Protein AF-A0A0F9FQN6-F1 (afdb_monomer_lite)

Structure (mmCIF, N/CA/C/O backbone):
data_AF-A0A0F9FQN6-F1
#
_entry.id   AF-A0A0F9FQN6-F1
#
loop_
_atom_site.group_PDB
_atom_site.id
_atom_site.type_symbol
_atom_site.label_atom_id
_atom_site.label_alt_id
_atom_site.label_comp_id
_atom_site.label_asym_id
_atom_site.label_entity_id
_atom_site.label_seq_id
_atom_site.pdbx_PDB_ins_code
_atom_site.Cartn_x
_atom_site.Cartn_y
_atom_site.Cartn_z
_atom_site.occupancy
_atom_site.B_iso_or_equiv
_atom_site.auth_seq_id
_atom_site.auth_comp_id
_atom_site.auth_asym_id
_atom_site.auth_atom_id
_atom_site.pdbx_PDB_model_num
ATOM 1 N N . MET A 1 1 ? 12.408 -4.119 -38.474 1.00 61.41 1 MET A N 1
ATOM 2 C CA . MET A 1 1 ? 11.429 -3.954 -37.382 1.00 61.41 1 MET A CA 1
ATOM 3 C C . MET A 1 1 ? 10.530 -5.173 -37.364 1.00 61.41 1 MET A C 1
ATOM 5 O O . MET A 1 1 ? 10.280 -5.737 -38.426 1.00 61.41 1 MET A O 1
ATOM 9 N N . LYS A 1 2 ? 10.150 -5.625 -36.174 1.00 76.19 2 LYS A N 1
ATOM 10 C CA . LYS A 1 2 ? 9.236 -6.746 -35.941 1.00 76.19 2 LYS A CA 1
ATOM 11 C C . LYS A 1 2 ? 8.127 -6.269 -35.015 1.00 76.19 2 LYS A C 1
ATOM 13 O O . LYS A 1 2 ? 8.387 -5.428 -34.161 1.00 76.19 2 LYS A O 1
ATOM 18 N N . ASP A 1 3 ? 6.951 -6.857 -35.139 1.00 85.00 3 ASP A N 1
ATOM 19 C CA . ASP A 1 3 ? 5.800 -6.473 -34.330 1.00 85.00 3 ASP A CA 1
ATOM 20 C C . ASP A 1 3 ? 5.639 -7.430 -33.148 1.00 85.00 3 ASP A C 1
ATOM 22 O O . ASP A 1 3 ? 5.805 -8.644 -33.288 1.00 85.00 3 ASP A O 1
ATOM 26 N N . VAL A 1 4 ? 5.314 -6.884 -31.977 1.00 84.12 4 VAL A N 1
ATOM 27 C CA . VAL A 1 4 ? 4.968 -7.640 -30.770 1.00 84.12 4 VAL A CA 1
ATOM 28 C C . VAL A 1 4 ? 3.592 -7.237 -30.266 1.00 84.12 4 VAL A C 1
ATOM 30 O O . VAL A 1 4 ? 3.191 -6.079 -30.348 1.00 84.12 4 VAL A O 1
ATOM 33 N N . VAL A 1 5 ? 2.867 -8.209 -29.715 1.00 85.38 5 VAL A N 1
ATOM 34 C CA . VAL A 1 5 ? 1.550 -7.980 -29.118 1.00 85.38 5 VAL A CA 1
ATOM 35 C C . VAL A 1 5 ? 1.722 -7.735 -27.620 1.00 85.38 5 VAL A C 1
ATOM 37 O O . VAL A 1 5 ? 2.286 -8.570 -26.899 1.00 85.38 5 VAL A O 1
ATOM 40 N N . GLY A 1 6 ? 1.248 -6.582 -27.162 1.00 81.69 6 GLY A N 1
ATOM 41 C CA . GLY A 1 6 ? 1.123 -6.223 -25.756 1.00 81.69 6 GLY A CA 1
ATOM 42 C C . GLY A 1 6 ? 0.031 -7.012 -25.048 1.00 81.69 6 GLY A C 1
ATOM 43 O O . GLY A 1 6 ? -0.758 -7.741 -25.649 1.00 81.69 6 GLY A O 1
ATOM 44 N N . ALA A 1 7 ? -0.013 -6.894 -23.734 1.00 78.25 7 ALA A N 1
ATOM 45 C CA . ALA A 1 7 ? -1.000 -7.563 -22.912 1.00 78.25 7 ALA A CA 1
ATOM 46 C C . ALA A 1 7 ? -2.402 -6.971 -23.029 1.00 78.25 7 ALA A C 1
ATOM 48 O O . ALA A 1 7 ? -3.364 -7.719 -22.876 1.00 78.25 7 ALA A O 1
ATOM 49 N N . SER A 1 8 ? -2.534 -5.687 -23.370 1.00 79.44 8 SER A N 1
ATOM 50 C CA . SER A 1 8 ? -3.833 -5.107 -23.736 1.00 79.44 8 SER A CA 1
ATOM 51 C C . SER A 1 8 ? -4.307 -5.520 -25.139 1.00 79.44 8 SER A C 1
ATOM 53 O O . SER A 1 8 ? -5.433 -5.213 -25.523 1.00 79.44 8 SER A O 1
ATOM 55 N N . GLY A 1 9 ? -3.460 -6.208 -25.917 1.00 79.19 9 GLY A N 1
ATOM 56 C CA . GLY A 1 9 ? -3.706 -6.538 -27.323 1.00 79.19 9 GLY A CA 1
ATOM 57 C C . GLY A 1 9 ? -3.219 -5.473 -28.313 1.00 79.19 9 GLY A C 1
ATOM 58 O O . GLY A 1 9 ? -3.362 -5.664 -29.519 1.00 79.19 9 GLY A O 1
ATOM 59 N N . ALA A 1 10 ? -2.624 -4.376 -27.832 1.00 83.88 10 ALA A N 1
ATOM 60 C CA . ALA A 1 10 ? -1.976 -3.380 -28.682 1.00 83.88 10 ALA A CA 1
ATOM 61 C C . ALA A 1 10 ? -0.736 -3.954 -29.390 1.00 83.88 10 ALA A C 1
ATOM 63 O O . ALA A 1 10 ? -0.060 -4.837 -28.863 1.00 83.88 10 ALA A O 1
ATOM 64 N N . ILE A 1 11 ? -0.430 -3.448 -30.585 1.00 84.88 11 ILE A N 1
ATOM 65 C CA . ILE A 1 11 ? 0.740 -3.862 -31.368 1.00 84.88 11 ILE A CA 1
ATOM 66 C C . ILE A 1 11 ? 1.840 -2.815 -31.189 1.00 84.88 11 ILE A C 1
ATOM 68 O O . ILE A 1 11 ? 1.591 -1.622 -31.358 1.00 84.88 11 ILE A O 1
ATOM 72 N N . PHE A 1 12 ? 3.048 -3.267 -30.855 1.00 85.31 12 PHE A N 1
ATOM 73 C CA . PHE A 1 12 ? 4.230 -2.426 -30.681 1.00 85.31 12 PHE A CA 1
ATOM 74 C C . PHE A 1 12 ? 5.363 -2.879 -31.599 1.00 85.31 12 PHE A C 1
ATOM 76 O O . PHE A 1 12 ? 5.534 -4.070 -31.852 1.00 85.31 12 PHE A O 1
ATOM 83 N N . GLU A 1 13 ? 6.175 -1.928 -32.054 1.00 84.50 13 GLU A N 1
ATOM 84 C CA . GLU A 1 13 ? 7.315 -2.198 -32.929 1.00 84.50 13 GLU A CA 1
ATOM 85 C C . GLU A 1 13 ? 8.614 -2.385 -32.124 1.00 84.50 13 GLU A C 1
ATOM 87 O O . GLU A 1 13 ? 9.040 -1.527 -31.338 1.00 84.50 13 GLU A O 1
ATOM 92 N N . VAL A 1 14 ? 9.297 -3.506 -32.361 1.00 85.19 14 VAL A N 1
ATOM 93 C CA . VAL A 1 14 ? 10.627 -3.810 -31.818 1.00 85.19 14 VAL A CA 1
ATOM 94 C C . VAL A 1 14 ? 11.701 -3.837 -32.906 1.00 85.19 14 VAL A C 1
ATOM 96 O O . VAL A 1 14 ? 11.445 -4.152 -34.073 1.00 85.19 14 VAL A O 1
ATOM 99 N N . LEU A 1 15 ? 12.931 -3.476 -32.535 1.00 79.75 15 LEU A N 1
ATOM 100 C CA . LEU A 1 15 ? 14.035 -3.313 -33.481 1.00 79.75 15 LEU A CA 1
ATOM 101 C C . LEU A 1 15 ? 14.718 -4.652 -33.767 1.00 79.75 15 LEU A C 1
ATOM 103 O O . LEU A 1 15 ? 14.982 -4.964 -34.928 1.00 79.75 15 LEU A O 1
ATOM 107 N N . ASN A 1 16 ? 14.956 -5.450 -32.719 1.00 83.12 16 ASN A N 1
ATOM 108 C CA . ASN A 1 16 ? 15.816 -6.634 -32.773 1.00 83.12 16 ASN A CA 1
ATOM 109 C C . ASN A 1 16 ? 15.152 -7.894 -32.191 1.00 83.12 16 ASN A C 1
ATOM 111 O O . ASN A 1 16 ? 14.277 -7.830 -31.329 1.00 83.12 16 ASN A O 1
ATOM 115 N N . ASP A 1 17 ? 15.666 -9.064 -32.577 1.00 81.81 17 ASP A N 1
ATOM 116 C CA . ASP A 1 17 ? 15.175 -10.374 -32.115 1.00 81.81 17 ASP A CA 1
ATOM 117 C C . ASP A 1 17 ? 15.350 -10.584 -30.610 1.00 81.81 17 ASP A C 1
ATOM 119 O O . ASP A 1 17 ? 14.515 -11.218 -29.966 1.00 81.81 17 ASP A O 1
ATOM 123 N N . ALA A 1 18 ? 16.406 -10.007 -30.035 1.00 82.44 18 ALA A N 1
ATOM 124 C CA . ALA A 1 18 ? 16.632 -10.023 -28.595 1.00 82.44 18 ALA A CA 1
ATOM 125 C C . ALA A 1 18 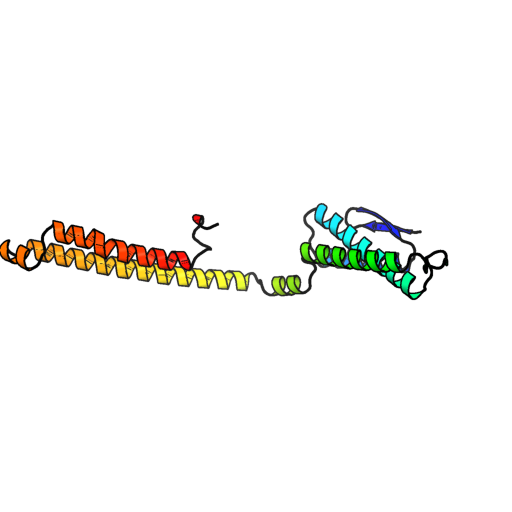? 15.530 -9.268 -27.830 1.00 82.44 18 ALA A C 1
ATOM 127 O O . ALA A 1 18 ? 15.067 -9.744 -26.796 1.00 82.44 18 ALA A O 1
ATOM 128 N N . GLU A 1 19 ? 15.067 -8.131 -28.358 1.00 84.06 19 GLU A N 1
ATOM 129 C CA . GLU A 1 19 ? 13.979 -7.351 -27.756 1.00 84.06 19 GLU A CA 1
ATOM 130 C C . GLU A 1 19 ? 12.646 -8.084 -27.880 1.00 84.06 19 GLU A C 1
ATOM 132 O O . GLU A 1 19 ? 11.885 -8.141 -26.921 1.00 84.06 19 GLU A O 1
ATOM 137 N N . HIS A 1 20 ? 12.400 -8.717 -29.029 1.00 84.94 20 HIS A N 1
ATOM 138 C CA . HIS A 1 20 ? 11.217 -9.546 -29.244 1.00 84.94 20 HIS A CA 1
ATOM 139 C C . HIS A 1 20 ? 11.153 -10.718 -28.246 1.00 84.94 20 HIS A C 1
ATOM 141 O O . HIS A 1 20 ? 10.109 -11.000 -27.659 1.00 84.94 20 HIS A O 1
ATOM 147 N N . GLN A 1 21 ? 12.277 -11.409 -28.018 1.00 86.44 21 GLN A N 1
ATOM 148 C CA . GLN A 1 21 ? 12.350 -12.486 -27.024 1.00 86.44 21 GLN A CA 1
ATOM 149 C C . GLN A 1 21 ? 12.182 -11.971 -25.592 1.00 86.44 21 GLN A C 1
ATOM 151 O O . GLN A 1 21 ? 11.513 -12.622 -24.788 1.00 86.44 21 GLN A O 1
ATOM 156 N N . TYR A 1 22 ? 12.788 -10.827 -25.268 1.00 86.50 22 TYR A N 1
ATOM 157 C CA . TYR A 1 22 ? 12.641 -10.196 -23.961 1.00 86.50 22 TYR A CA 1
ATOM 158 C C . TYR A 1 22 ? 11.185 -9.806 -23.692 1.00 86.50 22 TYR A C 1
ATOM 160 O O . TYR A 1 22 ? 10.657 -10.185 -22.651 1.00 86.50 22 TYR A O 1
ATOM 168 N N . TRP A 1 23 ? 10.525 -9.143 -24.646 1.00 87.12 23 TRP A N 1
ATOM 169 C CA . TRP A 1 23 ? 9.130 -8.715 -24.535 1.00 87.12 23 TRP A CA 1
ATOM 170 C C . TRP A 1 23 ? 8.205 -9.878 -24.192 1.00 87.12 23 TRP A C 1
ATOM 172 O O . TRP A 1 23 ? 7.469 -9.815 -23.212 1.00 87.12 23 TRP A O 1
ATOM 182 N N . ASN A 1 24 ? 8.286 -10.971 -24.955 1.00 85.94 24 ASN A N 1
ATOM 183 C CA . ASN A 1 24 ? 7.416 -12.126 -24.739 1.00 85.94 24 ASN A CA 1
ATOM 184 C C . ASN A 1 24 ? 7.660 -12.771 -23.370 1.00 85.94 24 ASN A C 1
ATOM 186 O O . ASN A 1 24 ? 6.703 -13.042 -22.652 1.00 85.94 24 ASN A O 1
ATOM 190 N N . LYS A 1 25 ? 8.927 -12.936 -22.965 1.00 87.81 25 LYS A N 1
ATOM 191 C CA . LYS A 1 25 ? 9.271 -13.489 -21.645 1.00 87.81 25 LYS A CA 1
ATOM 192 C C . LYS A 1 25 ? 8.822 -12.587 -20.497 1.00 87.81 25 LYS A C 1
ATOM 194 O O . LYS A 1 25 ? 8.333 -13.084 -19.487 1.00 87.81 25 LYS A O 1
ATOM 199 N N . ALA A 1 26 ? 9.023 -11.277 -20.624 1.00 84.81 26 ALA A N 1
ATOM 200 C CA . ALA A 1 26 ? 8.645 -10.310 -19.602 1.00 84.81 26 ALA A CA 1
ATOM 201 C C . ALA A 1 26 ? 7.121 -10.254 -19.459 1.00 84.81 26 ALA A C 1
ATOM 203 O O . ALA A 1 26 ? 6.611 -10.406 -18.352 1.00 84.81 26 ALA A O 1
ATOM 204 N N . ARG A 1 27 ? 6.397 -10.142 -20.578 1.00 85.56 27 ARG A N 1
ATOM 205 C CA . ARG A 1 27 ? 4.932 -10.164 -20.618 1.00 85.56 27 ARG A CA 1
ATOM 206 C C . ARG A 1 27 ? 4.364 -11.423 -19.968 1.00 85.56 27 ARG A C 1
ATOM 208 O O . ARG A 1 27 ? 3.494 -11.317 -19.114 1.00 85.56 27 ARG A O 1
ATOM 215 N N . GLU A 1 28 ? 4.852 -12.596 -20.359 1.00 86.00 28 GLU A N 1
ATOM 216 C CA . GLU A 1 28 ? 4.368 -13.876 -19.833 1.00 86.00 28 GLU A CA 1
ATOM 217 C C . GLU A 1 28 ? 4.622 -13.985 -18.324 1.00 86.00 28 GLU A C 1
ATOM 219 O O . GLU A 1 28 ? 3.721 -14.327 -17.564 1.00 86.00 28 GLU A O 1
ATOM 224 N N . LYS A 1 29 ? 5.807 -13.565 -17.864 1.00 84.44 29 LYS A N 1
ATOM 225 C CA . LYS A 1 29 ? 6.140 -13.522 -16.438 1.00 84.44 29 LYS A CA 1
ATOM 226 C C . LYS A 1 29 ? 5.256 -12.556 -15.648 1.00 84.44 29 LYS A C 1
ATOM 228 O O . LYS A 1 29 ? 4.877 -12.876 -14.526 1.00 84.44 29 LYS A O 1
ATOM 233 N N . TYR A 1 30 ? 4.950 -11.378 -16.189 1.00 82.44 30 TYR A N 1
ATOM 234 C CA . TYR A 1 30 ? 4.078 -10.426 -15.504 1.00 82.44 30 TYR A CA 1
ATOM 235 C C . TYR A 1 30 ? 2.625 -10.909 -15.456 1.00 82.44 30 TYR A C 1
ATOM 237 O O . TYR A 1 30 ? 1.989 -10.760 -14.420 1.00 82.44 30 TYR A O 1
ATOM 245 N N . LEU A 1 31 ? 2.124 -11.541 -16.521 1.00 81.56 31 LEU A N 1
ATOM 246 C CA . LEU A 1 31 ? 0.778 -12.123 -16.544 1.00 81.56 31 LEU A CA 1
ATOM 247 C C . LEU A 1 31 ? 0.625 -13.327 -15.604 1.00 81.56 31 LEU A C 1
ATOM 249 O O . LEU A 1 31 ? -0.445 -13.515 -15.037 1.00 81.56 31 LEU A O 1
ATOM 253 N N . ASP A 1 32 ? 1.673 -14.136 -15.437 1.00 81.25 32 ASP A N 1
ATOM 254 C CA . ASP A 1 32 ? 1.655 -15.283 -14.520 1.00 81.25 32 ASP A CA 1
ATOM 255 C C . ASP A 1 32 ? 1.745 -14.843 -13.048 1.00 81.25 32 ASP A C 1
ATOM 257 O O . ASP A 1 32 ? 1.060 -15.372 -12.175 1.00 81.25 32 ASP A O 1
ATOM 261 N N . GLN A 1 33 ? 2.565 -13.827 -12.761 1.00 74.50 33 GLN A N 1
ATOM 262 C CA . GLN A 1 33 ? 2.789 -13.358 -11.389 1.00 74.50 33 GLN A CA 1
ATOM 263 C C . GLN A 1 33 ? 1.690 -12.432 -10.862 1.00 74.50 33 GLN A C 1
ATOM 265 O O . GLN A 1 33 ? 1.534 -12.324 -9.646 1.00 74.50 33 GLN A O 1
ATOM 270 N N . TYR A 1 34 ? 0.950 -11.753 -11.740 1.00 72.94 34 TYR A N 1
ATOM 271 C CA . TYR A 1 34 ? -0.008 -10.725 -11.346 1.00 72.94 34 TYR A CA 1
ATOM 272 C C . TYR A 1 34 ? -1.363 -10.957 -12.007 1.00 72.94 34 TYR A C 1
ATOM 274 O O . TYR A 1 34 ? -1.479 -11.099 -13.223 1.00 72.94 34 TYR A O 1
ATOM 282 N N . LYS A 1 35 ? -2.417 -10.960 -11.187 1.00 72.69 35 LYS A N 1
ATOM 283 C CA . LYS A 1 35 ? -3.795 -10.974 -11.675 1.00 72.69 35 LYS A CA 1
ATOM 284 C C . LYS A 1 35 ? -4.217 -9.544 -11.986 1.00 72.69 35 LYS A C 1
ATOM 286 O O . LYS A 1 35 ? -4.382 -8.740 -11.075 1.00 72.69 35 LYS A O 1
ATOM 291 N N . PHE A 1 36 ? -4.391 -9.247 -13.266 1.00 74.62 36 PHE A N 1
ATOM 292 C CA . PHE A 1 36 ? -4.946 -7.978 -13.725 1.00 74.62 36 PHE A CA 1
ATOM 293 C C . PHE A 1 36 ? -6.453 -8.134 -13.923 1.00 74.62 36 PHE A C 1
ATOM 295 O O . PHE A 1 36 ? -6.887 -8.988 -14.696 1.00 74.62 36 PHE A O 1
ATOM 302 N N . GLU A 1 37 ? -7.247 -7.333 -13.217 1.00 69.38 37 GLU A N 1
ATOM 303 C CA . GLU A 1 37 ? -8.711 -7.369 -13.320 1.00 69.38 37 GLU A CA 1
ATOM 304 C C . GLU A 1 37 ? -9.229 -6.358 -14.350 1.00 69.38 37 GLU A C 1
ATOM 306 O O . GLU A 1 37 ? -10.187 -6.645 -15.070 1.00 69.38 37 GLU A O 1
ATOM 311 N N . ASN A 1 38 ? -8.571 -5.198 -14.477 1.00 77.88 38 ASN A N 1
ATOM 312 C CA . ASN A 1 38 ? -9.002 -4.137 -15.382 1.00 77.88 38 ASN A CA 1
ATOM 313 C C . ASN A 1 38 ? -8.142 -4.054 -16.646 1.00 77.88 38 ASN A C 1
ATOM 315 O O . ASN A 1 38 ? -6.925 -4.231 -16.634 1.00 77.88 38 ASN A O 1
ATOM 319 N N . VAL A 1 39 ? -8.776 -3.650 -17.750 1.00 76.81 39 VAL A N 1
ATOM 320 C CA . VAL A 1 39 ? -8.085 -3.365 -19.020 1.00 76.81 39 VAL A CA 1
ATOM 321 C C . VAL A 1 39 ? -7.093 -2.202 -18.878 1.00 76.81 39 VAL A C 1
ATOM 323 O O . VAL A 1 39 ? -6.061 -2.199 -19.544 1.00 76.81 39 VAL A O 1
ATOM 326 N N . SER A 1 40 ? -7.365 -1.243 -17.984 1.00 77.19 40 SER A N 1
ATOM 327 C CA . SER A 1 40 ? -6.433 -0.147 -17.677 1.00 77.19 40 SER A CA 1
ATOM 328 C C . SER A 1 40 ? -5.106 -0.669 -17.123 1.00 77.19 40 SER A C 1
ATOM 330 O O . SER A 1 40 ? -4.050 -0.190 -17.525 1.00 77.19 40 SER A O 1
ATOM 332 N N . ASP A 1 41 ? -5.146 -1.699 -16.275 1.00 77.50 41 ASP A N 1
ATOM 333 C CA . ASP A 1 41 ? -3.940 -2.270 -15.671 1.00 77.50 41 ASP A CA 1
ATOM 334 C C . ASP A 1 41 ? -3.092 -2.997 -16.728 1.00 77.50 41 ASP A C 1
ATOM 336 O O . ASP A 1 41 ? -1.863 -2.926 -16.716 1.00 77.50 41 ASP A O 1
ATOM 340 N N . LEU A 1 42 ? -3.746 -3.632 -17.710 1.00 80.88 42 LEU A N 1
ATOM 341 C CA . LEU A 1 42 ? -3.074 -4.243 -18.862 1.00 80.88 42 LEU A CA 1
ATOM 342 C C . LEU A 1 42 ? -2.412 -3.195 -19.770 1.00 80.88 42 LEU A C 1
ATOM 344 O O . LEU A 1 42 ? -1.322 -3.434 -20.289 1.00 80.88 42 LEU A O 1
ATOM 348 N N . GLN A 1 43 ? -3.041 -2.030 -19.952 1.00 83.81 43 GLN A N 1
ATOM 349 C CA . GLN A 1 43 ? -2.455 -0.914 -20.704 1.00 83.81 43 GLN A CA 1
ATOM 350 C C . GLN A 1 43 ? -1.270 -0.285 -19.965 1.00 83.81 43 GLN A C 1
ATOM 352 O O . GLN A 1 43 ? -0.272 0.074 -20.592 1.00 83.81 43 GLN A O 1
ATOM 357 N N . ASP A 1 44 ? -1.348 -0.171 -18.641 1.00 83.31 44 ASP A N 1
ATOM 358 C CA . ASP A 1 44 ? -0.230 0.313 -17.833 1.00 83.31 44 ASP A CA 1
ATOM 359 C C . ASP A 1 44 ? 0.933 -0.686 -17.825 1.00 83.31 44 ASP A C 1
ATOM 361 O O . ASP A 1 44 ? 2.092 -0.273 -17.901 1.00 83.31 44 ASP A O 1
ATOM 365 N N . MET A 1 45 ? 0.655 -1.992 -17.874 1.00 83.25 45 MET A N 1
ATOM 366 C CA . MET A 1 45 ? 1.699 -2.998 -18.069 1.00 83.25 45 MET A CA 1
ATOM 367 C C . MET A 1 45 ? 2.397 -2.850 -19.426 1.00 83.25 45 MET A C 1
ATOM 369 O O . MET A 1 45 ? 3.624 -2.934 -19.496 1.00 83.25 45 MET A O 1
ATOM 373 N N . ASP A 1 46 ? 1.647 -2.580 -20.496 1.00 86.25 46 ASP A N 1
ATOM 374 C CA . ASP A 1 46 ? 2.237 -2.313 -21.810 1.00 86.25 46 ASP A CA 1
ATOM 375 C C . ASP A 1 46 ? 3.148 -1.079 -21.777 1.00 86.25 46 ASP A C 1
ATOM 377 O O . ASP A 1 46 ? 4.246 -1.105 -22.334 1.00 86.25 46 ASP A O 1
ATOM 381 N N . ARG A 1 47 ? 2.756 -0.021 -21.054 1.00 85.12 47 ARG A N 1
ATOM 382 C CA . ARG A 1 47 ? 3.612 1.160 -20.842 1.00 85.12 47 ARG A CA 1
ATOM 383 C C . ARG A 1 47 ? 4.889 0.819 -20.082 1.00 85.12 47 ARG A C 1
ATOM 385 O O . ARG A 1 47 ? 5.953 1.314 -20.451 1.00 85.12 47 ARG A O 1
ATOM 392 N N . VAL A 1 48 ? 4.806 -0.033 -19.058 1.00 87.38 48 VAL A N 1
ATOM 393 C CA . VAL A 1 48 ? 5.983 -0.504 -18.312 1.00 87.38 48 VAL A CA 1
ATOM 394 C C . VAL A 1 48 ? 6.934 -1.270 -19.232 1.00 87.38 48 VAL A C 1
ATOM 396 O O . VAL A 1 48 ? 8.124 -0.961 -19.252 1.00 87.38 48 VAL A O 1
ATOM 399 N N . LEU A 1 49 ? 6.425 -2.209 -20.034 1.00 86.44 49 LEU A N 1
ATOM 400 C CA . LEU A 1 49 ? 7.240 -3.001 -20.963 1.00 86.44 49 LEU A CA 1
ATOM 401 C C . LEU A 1 49 ? 7.909 -2.133 -22.040 1.00 86.44 49 LEU A C 1
ATOM 403 O O . LEU A 1 49 ? 9.092 -2.311 -22.340 1.00 86.44 49 LEU A O 1
ATOM 407 N N . VAL A 1 50 ? 7.182 -1.160 -22.601 1.00 88.12 50 VAL A N 1
ATOM 408 C CA . VAL A 1 50 ? 7.750 -0.192 -23.555 1.00 88.12 50 VAL A CA 1
ATOM 409 C C . VAL A 1 50 ? 8.837 0.646 -22.886 1.00 88.12 50 VAL A C 1
ATOM 411 O O . VAL A 1 50 ? 9.912 0.826 -23.463 1.00 88.12 50 VAL A O 1
ATOM 414 N N . GLY A 1 51 ? 8.592 1.120 -21.663 1.00 86.31 51 GLY A N 1
ATOM 415 C CA . GLY A 1 51 ? 9.570 1.876 -20.887 1.00 86.31 51 GLY A CA 1
ATOM 416 C C . GLY A 1 51 ? 10.862 1.090 -20.646 1.00 86.31 51 GLY A C 1
ATOM 417 O O . GLY A 1 51 ? 11.957 1.600 -20.888 1.00 86.31 51 GLY A O 1
ATOM 418 N N . GLU A 1 52 ? 10.760 -0.183 -20.264 1.00 85.94 52 GLU A N 1
ATOM 419 C CA . GLU A 1 52 ? 11.927 -1.051 -20.063 1.00 85.94 52 GLU A CA 1
ATOM 420 C C . GLU A 1 52 ? 12.759 -1.227 -21.340 1.00 85.94 52 GLU A C 1
ATOM 422 O O . GLU A 1 52 ? 13.988 -1.110 -21.299 1.00 85.94 52 GLU A O 1
ATOM 427 N N . ILE A 1 53 ? 12.105 -1.449 -22.485 1.00 88.06 53 ILE A N 1
ATOM 428 C CA . ILE A 1 53 ? 12.798 -1.559 -23.775 1.00 88.06 53 ILE A CA 1
ATOM 429 C C . ILE A 1 53 ? 13.487 -0.245 -24.142 1.00 88.06 53 ILE A C 1
ATOM 431 O O . ILE A 1 53 ? 14.646 -0.260 -24.561 1.00 88.06 53 ILE A O 1
ATOM 435 N N . LEU A 1 54 ? 12.812 0.896 -23.986 1.00 85.25 54 LEU A N 1
ATOM 436 C CA . LEU A 1 54 ? 13.394 2.199 -24.312 1.00 85.25 54 LEU A CA 1
ATOM 437 C C . LEU A 1 54 ? 14.590 2.530 -23.415 1.00 85.25 54 LEU A C 1
ATOM 439 O O . LEU A 1 54 ? 15.625 2.961 -23.925 1.00 85.25 54 LEU A O 1
ATOM 443 N N . SER A 1 55 ? 14.500 2.252 -22.112 1.00 85.56 55 SER A N 1
ATOM 444 C CA . SER A 1 55 ? 15.627 2.423 -21.188 1.00 85.56 55 SER A CA 1
ATOM 445 C C . SER A 1 55 ? 16.823 1.549 -21.581 1.00 85.56 55 SER A C 1
ATOM 447 O O . SER A 1 55 ? 17.969 2.020 -21.595 1.00 85.56 55 SER A O 1
ATOM 449 N N . PHE A 1 56 ? 16.570 0.300 -21.991 1.00 84.88 56 PHE A N 1
ATOM 450 C CA . PHE A 1 56 ? 17.614 -0.596 -22.487 1.00 84.88 56 PHE A CA 1
ATOM 451 C C . PHE A 1 56 ? 18.251 -0.084 -23.788 1.00 84.88 56 PHE A C 1
ATOM 453 O O . PHE A 1 56 ? 19.480 -0.033 -23.890 1.00 84.88 56 PHE A O 1
ATOM 460 N N . ARG A 1 57 ? 17.440 0.357 -24.760 1.00 84.00 57 ARG A N 1
ATOM 461 C CA . ARG A 1 57 ? 17.912 0.934 -26.032 1.00 84.00 57 ARG A CA 1
ATOM 462 C C . ARG A 1 57 ? 18.787 2.157 -25.803 1.00 84.00 57 ARG A C 1
ATOM 464 O O . ARG A 1 57 ? 19.925 2.187 -26.265 1.00 84.00 57 ARG A O 1
ATOM 471 N N . TRP A 1 58 ? 18.291 3.131 -25.043 1.00 82.94 58 TRP A N 1
ATOM 472 C CA . TRP A 1 58 ? 19.029 4.355 -24.735 1.00 82.94 58 TRP A CA 1
ATOM 473 C C . TRP A 1 58 ? 20.294 4.065 -23.929 1.00 82.94 58 TRP A C 1
ATOM 475 O O . TRP A 1 58 ? 21.328 4.683 -24.165 1.00 82.94 58 TRP A O 1
ATOM 485 N N . GLY A 1 59 ? 20.259 3.077 -23.030 1.00 82.50 59 GLY A N 1
ATOM 486 C CA . GLY A 1 59 ? 21.457 2.574 -22.363 1.00 82.50 59 GLY A CA 1
ATOM 487 C C . GLY A 1 59 ? 22.489 2.016 -23.343 1.00 82.50 59 GLY A C 1
ATOM 488 O O . GLY A 1 59 ? 23.657 2.377 -23.248 1.00 82.50 59 GLY A O 1
ATOM 489 N N . SER A 1 60 ? 22.077 1.193 -24.311 1.00 82.62 60 SER A N 1
ATOM 490 C CA . SER A 1 60 ? 23.000 0.653 -25.315 1.00 82.62 60 SER A CA 1
ATOM 491 C C . SER A 1 60 ? 23.561 1.729 -26.242 1.00 82.62 60 SER A C 1
ATOM 493 O O . SER A 1 60 ? 24.707 1.597 -26.663 1.00 82.62 60 SER A O 1
ATOM 495 N N . TRP A 1 61 ? 22.769 2.737 -26.599 1.00 82.94 61 TRP A N 1
ATOM 496 C CA . TRP A 1 61 ? 23.202 3.841 -27.456 1.00 82.94 61 TRP A CA 1
ATOM 497 C C . TRP A 1 61 ? 24.228 4.731 -26.761 1.00 82.94 61 TRP A C 1
ATOM 499 O O . TRP A 1 61 ? 25.249 5.050 -27.355 1.00 82.94 61 TRP A O 1
ATOM 509 N N . LEU A 1 62 ? 24.025 5.036 -25.475 1.00 81.75 62 LEU A N 1
ATOM 510 C CA . LEU A 1 62 ? 25.009 5.767 -24.670 1.00 81.75 62 LEU A CA 1
ATOM 511 C C . LEU A 1 62 ? 26.335 5.004 -24.536 1.00 81.75 62 LEU A C 1
ATOM 513 O O . LEU A 1 62 ? 27.391 5.613 -24.590 1.00 81.75 62 LEU A O 1
ATOM 517 N N . VAL A 1 63 ? 26.293 3.675 -24.384 1.00 82.88 63 VAL A N 1
ATOM 518 C CA . VAL A 1 63 ? 27.512 2.846 -24.277 1.00 82.88 63 VAL A CA 1
ATOM 519 C C . VAL A 1 63 ? 28.278 2.764 -25.597 1.00 82.88 63 VAL A C 1
ATOM 521 O O . VAL A 1 63 ? 29.498 2.646 -25.592 1.00 82.88 63 VAL A O 1
ATOM 524 N N . LYS A 1 64 ? 27.567 2.775 -26.726 1.00 81.94 64 LYS A N 1
ATOM 525 C CA . LYS A 1 64 ? 28.158 2.678 -28.067 1.00 81.94 64 LYS A CA 1
ATOM 526 C C . LYS A 1 64 ? 28.496 4.039 -28.678 1.00 81.94 64 LYS A C 1
ATOM 528 O O . LYS A 1 64 ? 29.065 4.052 -29.764 1.00 81.94 64 LYS A O 1
ATOM 533 N N . GLU A 1 65 ? 28.090 5.133 -28.027 1.00 79.44 65 GLU A N 1
ATOM 534 C CA . GLU A 1 65 ? 28.178 6.525 -28.506 1.00 79.44 65 GLU A CA 1
ATOM 535 C C . GLU A 1 65 ? 27.565 6.748 -29.903 1.00 79.44 65 GLU A C 1
ATOM 537 O O . GLU A 1 65 ? 27.768 7.776 -30.547 1.00 79.44 65 GLU A O 1
ATOM 542 N N . ALA A 1 66 ? 26.762 5.789 -30.362 1.00 80.88 66 ALA A N 1
ATOM 543 C CA . ALA A 1 66 ? 26.192 5.739 -31.692 1.00 80.88 66 ALA A CA 1
ATOM 544 C C . ALA A 1 66 ? 24.742 5.261 -31.629 1.00 80.88 66 ALA A C 1
ATOM 546 O O . ALA A 1 66 ? 24.382 4.392 -30.821 1.00 80.88 66 ALA A O 1
ATOM 547 N N . ASP A 1 67 ? 23.907 5.847 -32.482 1.00 75.56 67 ASP A N 1
ATOM 548 C CA . ASP A 1 67 ? 22.504 5.478 -32.604 1.00 75.56 67 ASP A CA 1
ATOM 549 C C . ASP A 1 67 ? 22.337 4.137 -33.333 1.00 75.56 67 ASP A C 1
ATOM 551 O O . ASP A 1 67 ? 23.298 3.443 -33.680 1.00 75.56 67 ASP A O 1
ATOM 555 N N . TYR A 1 68 ? 21.083 3.737 -33.541 1.00 69.94 68 TYR A N 1
ATOM 556 C CA . TYR A 1 68 ? 20.770 2.514 -34.277 1.00 69.94 68 TYR A CA 1
ATOM 557 C C . TYR A 1 68 ? 21.323 2.517 -35.716 1.00 69.94 68 TYR A C 1
ATOM 559 O O . TYR A 1 68 ? 21.714 1.461 -36.209 1.00 69.94 68 TYR A O 1
ATOM 567 N N . ASP A 1 69 ? 21.408 3.689 -36.350 1.00 74.06 69 ASP A N 1
ATOM 568 C CA . ASP A 1 69 ? 21.903 3.880 -37.717 1.00 74.06 69 ASP A CA 1
ATOM 569 C C . ASP A 1 69 ? 23.427 4.134 -37.767 1.00 74.06 69 ASP A C 1
ATOM 571 O O . ASP A 1 69 ? 23.984 4.375 -38.841 1.00 74.06 69 ASP A O 1
ATOM 575 N N . GLY A 1 70 ? 24.120 4.073 -36.623 1.00 72.12 70 GLY A N 1
ATOM 576 C CA . GLY A 1 70 ? 25.561 4.299 -36.506 1.00 72.12 70 GLY A CA 1
ATOM 577 C C . GLY A 1 70 ? 25.986 5.771 -36.538 1.00 72.12 70 GLY A C 1
ATOM 578 O O . GLY A 1 70 ? 27.164 6.058 -36.756 1.00 72.12 70 GLY A O 1
ATOM 579 N N . ARG A 1 71 ? 25.061 6.715 -36.346 1.00 78.12 71 ARG A N 1
ATOM 580 C CA . ARG A 1 71 ? 25.358 8.150 -36.241 1.00 78.12 71 ARG A CA 1
ATOM 581 C C . ARG A 1 71 ? 25.824 8.481 -34.830 1.00 78.12 71 ARG A C 1
ATOM 583 O O . ARG A 1 71 ? 25.261 7.968 -33.865 1.00 78.12 71 ARG A O 1
ATOM 590 N N . SER A 1 72 ? 26.824 9.356 -34.717 1.00 75.50 72 SER A N 1
ATOM 591 C CA . SER A 1 72 ? 27.320 9.819 -33.416 1.00 75.50 72 SER A CA 1
ATOM 592 C C . SER A 1 72 ? 26.218 10.543 -32.633 1.00 75.50 72 SER A C 1
ATOM 594 O O . SER A 1 72 ? 25.429 11.301 -33.203 1.00 75.50 72 SER A O 1
ATOM 596 N N . ILE A 1 73 ? 26.165 10.283 -31.325 1.00 74.75 73 ILE A N 1
ATOM 597 C CA . ILE A 1 73 ? 25.188 10.864 -30.390 1.00 74.75 73 ILE A CA 1
ATOM 598 C C . ILE A 1 73 ? 25.770 12.074 -29.637 1.00 74.75 73 ILE A C 1
ATOM 600 O O . ILE A 1 73 ? 25.056 12.681 -28.847 1.00 74.75 73 ILE A O 1
ATOM 604 N N . GLU A 1 74 ? 27.016 12.480 -29.896 1.00 71.44 74 GLU A N 1
ATOM 605 C CA . GLU A 1 74 ? 27.725 13.543 -29.150 1.00 71.44 74 GLU A CA 1
ATOM 606 C C . GLU A 1 74 ? 26.880 14.812 -28.9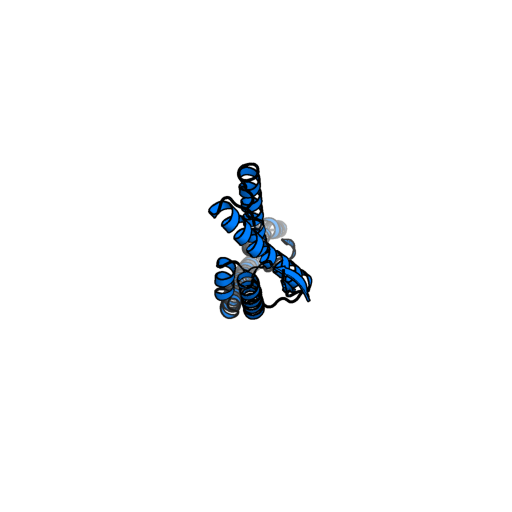07 1.00 71.44 74 GLU A C 1
ATOM 608 O O . GLU A 1 74 ? 26.823 15.316 -27.787 1.00 71.44 74 GLU A O 1
ATOM 613 N N . ASP A 1 75 ? 26.115 15.272 -29.902 1.00 69.94 75 ASP A N 1
ATOM 614 C CA . ASP A 1 75 ? 25.282 16.482 -29.787 1.00 69.94 75 ASP A CA 1
ATOM 615 C C . ASP A 1 75 ? 23.997 16.302 -28.947 1.00 69.94 75 ASP A C 1
ATOM 617 O O . ASP A 1 75 ? 23.365 17.276 -28.524 1.00 69.94 75 ASP A O 1
ATOM 621 N N . ILE A 1 76 ? 23.556 15.061 -28.726 1.00 76.38 76 ILE A N 1
ATOM 622 C CA . ILE A 1 76 ? 22.272 14.712 -28.087 1.00 76.38 76 ILE A CA 1
ATOM 623 C C . ILE A 1 76 ? 22.492 13.948 -26.770 1.00 76.38 76 ILE A C 1
ATOM 625 O O . ILE A 1 76 ? 21.545 13.736 -26.010 1.00 76.38 76 ILE A O 1
ATOM 629 N N . GLU A 1 77 ? 23.731 13.583 -26.448 1.00 76.31 77 GLU A N 1
ATOM 630 C CA . GLU A 1 77 ? 24.089 12.722 -25.319 1.00 76.31 77 GLU A CA 1
ATOM 631 C C . GLU A 1 77 ? 23.517 13.224 -23.983 1.00 76.31 77 GLU A C 1
ATOM 633 O O . GLU A 1 77 ? 22.858 12.475 -23.256 1.00 76.31 77 GLU A O 1
ATOM 638 N N . ASP A 1 78 ? 23.675 14.516 -23.688 1.00 77.50 78 ASP A N 1
ATOM 639 C CA . ASP A 1 78 ? 23.168 15.131 -22.456 1.00 77.50 78 ASP A CA 1
ATOM 640 C C . ASP A 1 78 ? 21.639 15.114 -22.369 1.00 77.50 78 ASP A C 1
ATOM 642 O O . ASP A 1 78 ? 21.059 14.912 -21.294 1.00 77.50 78 ASP A O 1
ATOM 646 N N . LYS A 1 79 ? 20.960 15.301 -23.504 1.00 81.50 79 LYS A N 1
ATOM 647 C CA . LYS A 1 79 ? 19.498 15.239 -23.578 1.00 81.50 79 LYS A CA 1
ATOM 648 C C . LYS A 1 79 ? 19.014 13.801 -23.398 1.00 81.50 79 LYS A C 1
ATOM 650 O O . LYS A 1 79 ? 18.062 13.577 -22.651 1.00 81.50 79 LYS A O 1
ATOM 655 N N . LEU A 1 80 ? 19.699 12.841 -24.016 1.00 79.50 80 LEU A N 1
ATOM 656 C CA . LEU A 1 80 ? 19.392 11.417 -23.925 1.00 79.50 80 LEU A CA 1
ATOM 657 C C . LEU A 1 80 ? 19.581 10.893 -22.494 1.00 79.50 80 LEU A C 1
ATOM 659 O O . LEU A 1 80 ? 18.722 10.173 -21.987 1.00 79.50 80 LEU A O 1
ATOM 663 N N . LYS A 1 81 ? 20.650 11.311 -21.801 1.00 82.19 81 LYS A N 1
ATOM 664 C CA . LYS A 1 81 ? 20.882 10.982 -20.382 1.00 82.19 81 LYS A CA 1
ATOM 665 C C . LYS A 1 81 ? 19.747 11.476 -19.483 1.00 82.19 81 LYS A C 1
ATOM 667 O O . LYS A 1 81 ? 19.285 10.723 -18.626 1.00 82.19 81 LYS A O 1
ATOM 672 N N . ARG A 1 82 ? 19.277 12.715 -19.682 1.00 84.56 82 ARG A N 1
ATOM 673 C CA . ARG A 1 82 ? 18.143 13.274 -18.919 1.00 84.56 82 ARG A CA 1
ATOM 674 C C . ARG A 1 82 ? 16.851 12.514 -19.196 1.00 84.56 82 ARG A C 1
ATOM 676 O O . ARG A 1 82 ? 16.213 12.057 -18.257 1.00 84.56 82 ARG A O 1
ATOM 683 N N . GLN A 1 83 ? 16.521 12.308 -20.471 1.00 84.38 83 GLN A N 1
ATOM 684 C CA . GLN A 1 83 ? 15.312 11.585 -20.872 1.00 84.38 83 GLN A CA 1
ATOM 685 C C . GLN A 1 83 ? 15.296 10.148 -20.348 1.00 84.38 83 GLN A C 1
ATOM 687 O O . GLN A 1 83 ? 14.266 9.688 -19.863 1.00 84.38 83 GLN A O 1
ATOM 692 N N . LYS A 1 84 ? 16.441 9.458 -20.377 1.00 85.44 84 LYS A N 1
ATOM 693 C CA . LYS A 1 84 ? 16.575 8.128 -19.781 1.00 85.44 84 LYS A CA 1
ATOM 694 C C . LYS A 1 84 ? 16.300 8.146 -18.282 1.00 85.44 84 LYS A C 1
ATOM 696 O O . LYS A 1 84 ? 15.537 7.321 -17.797 1.00 85.44 84 LYS A O 1
ATOM 701 N N . LEU A 1 85 ? 16.895 9.090 -17.559 1.00 86.06 85 LEU A N 1
ATOM 702 C CA . LEU A 1 85 ? 16.720 9.198 -16.114 1.00 86.06 85 LEU A CA 1
ATOM 703 C C . LEU A 1 85 ? 15.265 9.508 -15.726 1.00 86.06 85 LEU A C 1
ATOM 705 O O . LEU A 1 85 ? 14.778 8.986 -14.724 1.00 86.06 85 LEU A O 1
ATOM 709 N N . ASP A 1 86 ? 14.569 10.326 -16.512 1.00 85.94 86 ASP A N 1
ATOM 710 C CA . ASP A 1 86 ? 13.150 10.618 -16.297 1.00 85.94 86 ASP A CA 1
ATOM 711 C C . ASP A 1 86 ? 12.275 9.395 -16.601 1.00 85.94 86 ASP A C 1
ATOM 713 O O . ASP A 1 86 ? 11.434 9.026 -15.782 1.00 85.94 86 ASP A O 1
ATOM 717 N N . LEU A 1 87 ? 12.551 8.686 -17.698 1.00 86.44 87 LEU A N 1
ATOM 718 C CA . LEU A 1 87 ? 11.836 7.461 -18.056 1.00 86.44 87 LEU A CA 1
ATOM 719 C C . LEU A 1 87 ? 12.050 6.339 -17.024 1.00 86.44 87 LEU A C 1
ATOM 721 O O . LEU A 1 87 ? 11.103 5.631 -16.673 1.00 86.44 87 LEU A O 1
ATOM 725 N N . ASP A 1 88 ? 13.262 6.194 -16.483 1.00 85.56 88 ASP A N 1
ATOM 726 C CA . ASP A 1 88 ? 13.565 5.229 -15.418 1.00 85.56 88 ASP A CA 1
ATOM 727 C C . ASP A 1 88 ? 12.779 5.546 -14.134 1.00 85.56 88 ASP A C 1
ATOM 729 O O . ASP A 1 88 ? 12.260 4.639 -13.472 1.00 85.56 88 ASP A O 1
ATOM 733 N N . LYS A 1 89 ? 12.643 6.833 -13.786 1.00 88.31 89 LYS A N 1
ATOM 734 C CA . LYS A 1 89 ? 11.818 7.272 -12.648 1.00 88.31 89 LYS A CA 1
ATOM 735 C C . LYS A 1 89 ? 10.341 6.984 -12.885 1.00 88.31 89 LYS A C 1
ATOM 737 O O . LYS A 1 89 ? 9.699 6.419 -12.001 1.00 88.31 89 LYS A O 1
ATOM 742 N N . GLU A 1 90 ? 9.808 7.341 -14.050 1.00 86.00 90 GLU A N 1
ATOM 743 C CA . GLU A 1 90 ? 8.404 7.097 -14.399 1.00 86.00 90 GLU A CA 1
ATOM 744 C C . GLU A 1 90 ? 8.081 5.602 -14.398 1.00 86.00 90 GLU A C 1
ATOM 746 O O . GLU A 1 90 ? 7.098 5.182 -13.787 1.00 86.00 90 GLU A O 1
ATOM 751 N N . THR A 1 91 ? 8.962 4.779 -14.972 1.00 85.75 91 THR A N 1
ATOM 752 C CA . THR A 1 91 ? 8.825 3.316 -14.969 1.00 85.75 91 THR A CA 1
ATOM 753 C C . THR A 1 91 ? 8.828 2.763 -13.543 1.00 85.75 91 THR A C 1
ATOM 755 O O . THR A 1 91 ? 8.052 1.863 -13.222 1.00 85.75 91 THR A O 1
ATOM 758 N N . ARG A 1 92 ? 9.663 3.310 -12.647 1.00 84.75 92 ARG A N 1
ATOM 759 C CA . ARG A 1 92 ? 9.673 2.916 -11.230 1.00 84.75 92 ARG A CA 1
ATOM 760 C C . ARG A 1 92 ? 8.370 3.288 -10.522 1.00 84.75 92 ARG A C 1
ATOM 762 O O . ARG A 1 92 ? 7.836 2.461 -9.790 1.00 84.75 92 ARG A O 1
ATOM 769 N N . ILE A 1 93 ? 7.860 4.497 -10.751 1.00 86.06 93 ILE A N 1
ATOM 770 C CA . ILE A 1 93 ? 6.604 4.978 -10.156 1.00 86.06 93 ILE A CA 1
ATOM 771 C C . ILE A 1 93 ? 5.416 4.151 -10.659 1.00 86.06 93 ILE A C 1
ATOM 773 O O . ILE A 1 93 ? 4.546 3.790 -9.870 1.00 86.06 93 ILE A O 1
ATOM 777 N N . LEU A 1 94 ? 5.380 3.814 -11.951 1.00 83.19 94 LEU A N 1
ATOM 778 C CA . LEU A 1 94 ? 4.346 2.944 -12.516 1.00 83.19 94 LEU A CA 1
ATOM 779 C C . LEU A 1 94 ? 4.387 1.553 -11.877 1.00 83.19 94 LEU A C 1
ATOM 781 O O . LEU A 1 94 ? 3.362 1.070 -11.406 1.00 83.19 94 LEU A O 1
ATOM 785 N N . LYS A 1 95 ? 5.574 0.946 -11.754 1.00 82.12 95 LYS A N 1
ATOM 786 C CA . LYS A 1 95 ? 5.739 -0.347 -11.067 1.00 82.12 95 LYS A CA 1
ATOM 787 C C . LYS A 1 95 ? 5.308 -0.305 -9.602 1.00 82.12 95 LYS A C 1
ATOM 789 O O . LYS A 1 95 ? 4.752 -1.281 -9.107 1.00 82.12 95 LYS A O 1
ATOM 794 N N . GLU A 1 96 ? 5.558 0.804 -8.916 1.00 82.31 96 GLU A N 1
ATOM 795 C CA . GLU A 1 96 ? 5.122 1.017 -7.537 1.00 82.31 96 GLU A CA 1
ATOM 796 C C . GLU A 1 96 ? 3.597 1.093 -7.436 1.00 82.31 96 GLU A C 1
ATOM 798 O O . GLU A 1 96 ? 3.007 0.339 -6.667 1.00 82.31 96 GLU A O 1
ATOM 803 N N . LYS A 1 97 ? 2.951 1.911 -8.276 1.00 79.19 97 LYS A N 1
ATOM 804 C CA . LYS A 1 97 ? 1.484 2.031 -8.320 1.00 79.19 97 LYS A CA 1
ATOM 805 C C . LYS A 1 97 ? 0.783 0.723 -8.677 1.00 79.19 97 LYS A C 1
ATOM 807 O O . LYS A 1 97 ? -0.286 0.451 -8.149 1.00 79.19 97 LYS A O 1
ATOM 812 N N . MET A 1 98 ? 1.390 -0.085 -9.543 1.00 72.00 98 MET A N 1
ATOM 813 C CA . MET A 1 98 ? 0.873 -1.400 -9.928 1.00 72.00 98 MET A CA 1
ATOM 814 C C . MET A 1 98 ? 1.157 -2.498 -8.886 1.00 72.00 98 MET A C 1
ATOM 816 O O . MET A 1 98 ? 0.841 -3.659 -9.124 1.00 72.00 98 MET A O 1
ATOM 820 N N . GLY A 1 99 ? 1.800 -2.180 -7.755 1.00 69.75 99 GLY A N 1
ATOM 821 C CA . GLY A 1 99 ? 2.117 -3.175 -6.726 1.00 69.75 99 GLY A CA 1
ATOM 822 C C . GLY A 1 99 ? 3.210 -4.175 -7.131 1.00 69.75 99 GLY A C 1
ATOM 823 O O . GLY A 1 99 ? 3.401 -5.195 -6.472 1.00 69.75 99 GLY A O 1
ATOM 824 N N . LEU A 1 100 ? 3.979 -3.897 -8.190 1.00 71.19 100 LEU A N 1
ATOM 825 C CA . LEU A 1 100 ? 5.014 -4.797 -8.724 1.00 71.19 100 LEU A CA 1
ATOM 826 C C . LEU A 1 100 ? 6.321 -4.770 -7.898 1.00 71.19 100 LEU A C 1
ATOM 828 O O . LEU A 1 100 ? 7.281 -5.505 -8.174 1.00 71.19 100 LEU A O 1
ATOM 832 N N . ASN A 1 101 ? 6.387 -3.918 -6.870 1.00 71.25 101 ASN A N 1
ATOM 833 C CA . ASN A 1 101 ? 7.562 -3.765 -6.018 1.00 71.25 101 ASN A CA 1
ATOM 834 C C . ASN A 1 101 ? 7.804 -4.983 -5.116 1.00 71.25 101 ASN A C 1
ATOM 836 O O . ASN A 1 101 ? 6.897 -5.694 -4.693 1.00 71.25 101 ASN A O 1
ATOM 840 N N . ARG A 1 102 ? 9.082 -5.213 -4.788 1.00 64.12 102 ARG A N 1
ATOM 841 C CA . ARG A 1 102 ? 9.498 -6.269 -3.850 1.00 64.12 102 ARG A CA 1
ATOM 842 C C . ARG A 1 102 ? 8.862 -6.094 -2.466 1.00 64.12 102 ARG A C 1
ATOM 844 O O . ARG A 1 102 ? 8.492 -7.095 -1.872 1.00 64.12 102 ARG A O 1
ATOM 851 N N . ALA A 1 103 ? 8.717 -4.849 -2.004 1.00 61.66 103 ALA A N 1
ATOM 852 C CA . ALA A 1 103 ? 8.058 -4.527 -0.739 1.00 61.66 103 ALA A CA 1
ATOM 853 C C . ALA A 1 103 ? 6.597 -4.996 -0.736 1.00 61.66 103 ALA A C 1
ATOM 855 O O . ALA A 1 103 ? 6.229 -5.773 0.127 1.00 61.66 103 ALA A O 1
ATOM 856 N N . HIS A 1 104 ? 5.818 -4.670 -1.774 1.00 61.06 104 HIS A N 1
ATOM 857 C CA . HIS A 1 104 ? 4.433 -5.138 -1.889 1.00 61.06 104 HIS A CA 1
ATOM 858 C C . HIS A 1 104 ? 4.306 -6.659 -1.983 1.00 61.06 104 HIS A C 1
ATOM 860 O O . HIS A 1 104 ? 3.368 -7.211 -1.425 1.00 61.06 104 HIS A O 1
ATOM 866 N N . ARG A 1 105 ? 5.260 -7.352 -2.621 1.00 60.53 105 ARG A N 1
ATOM 867 C CA . ARG A 1 105 ? 5.290 -8.824 -2.595 1.00 60.53 105 ARG A CA 1
ATOM 868 C C . ARG A 1 105 ? 5.499 -9.369 -1.184 1.00 60.53 105 ARG A C 1
ATOM 870 O O . ARG A 1 105 ? 4.773 -10.267 -0.781 1.00 60.53 105 ARG A O 1
ATOM 877 N N . GLN A 1 106 ? 6.431 -8.793 -0.429 1.00 59.12 106 GLN A N 1
ATOM 878 C CA . GLN A 1 106 ? 6.668 -9.186 0.962 1.00 59.12 106 GLN A CA 1
ATOM 879 C C . GLN A 1 106 ? 5.489 -8.824 1.873 1.00 59.12 106 GLN A C 1
ATOM 881 O O . GLN A 1 106 ? 5.099 -9.653 2.684 1.00 59.12 106 GLN A O 1
ATOM 886 N N . ASP A 1 107 ? 4.871 -7.657 1.693 1.00 59.34 107 ASP A N 1
ATOM 887 C CA . ASP A 1 107 ? 3.678 -7.250 2.444 1.00 59.34 107 ASP A CA 1
ATOM 888 C C . ASP A 1 107 ? 2.474 -8.145 2.115 1.00 59.34 107 ASP A C 1
ATOM 890 O O . ASP A 1 107 ? 1.726 -8.520 3.010 1.00 59.34 107 ASP A O 1
ATOM 894 N N . SER A 1 108 ? 2.304 -8.549 0.850 1.00 57.41 108 SER A N 1
ATOM 895 C CA . SER A 1 108 ? 1.243 -9.483 0.448 1.00 57.41 108 SER A CA 1
ATOM 896 C C . SER A 1 108 ? 1.472 -10.908 0.960 1.00 57.41 108 SER A C 1
ATOM 898 O O . SER A 1 108 ? 0.511 -11.610 1.253 1.00 57.41 108 SER A O 1
ATOM 900 N N . GLU A 1 109 ? 2.733 -11.331 1.104 1.00 57.09 109 GLU A N 1
ATOM 901 C CA . GLU A 1 109 ? 3.094 -12.606 1.739 1.00 57.09 109 GLU A CA 1
ATOM 902 C C . GLU A 1 109 ? 2.929 -12.550 3.270 1.00 57.09 109 GLU A C 1
ATOM 904 O O . GLU A 1 109 ? 2.636 -13.574 3.882 1.00 57.09 109 GLU A O 1
ATOM 909 N N . GLN A 1 110 ? 3.094 -11.369 3.883 1.00 51.81 110 GLN A N 1
ATOM 910 C CA . GLN A 1 110 ? 2.942 -11.124 5.327 1.00 51.81 110 GLN A CA 1
ATOM 911 C C . GLN A 1 110 ? 1.514 -10.764 5.762 1.00 51.81 110 GLN A C 1
ATOM 913 O O . GLN A 1 110 ? 1.235 -10.744 6.954 1.00 51.81 110 GLN A O 1
ATOM 918 N N . GLN A 1 111 ? 0.602 -10.464 4.835 1.00 55.69 111 GLN A N 1
ATOM 919 C CA . GLN A 1 111 ? -0.828 -10.321 5.114 1.00 55.69 111 GLN A CA 1
ATOM 920 C C . GLN A 1 111 ? -1.551 -11.622 4.773 1.00 55.69 111 GLN A C 1
ATOM 922 O O . GLN A 1 111 ? -2.451 -11.660 3.930 1.00 55.69 111 GLN A O 1
ATOM 927 N N . SER A 1 112 ? -1.156 -12.717 5.428 1.00 65.00 112 SER A N 1
ATOM 928 C CA . SER A 1 112 ? -1.946 -13.940 5.354 1.00 65.00 112 SER A CA 1
ATOM 929 C C . SER A 1 112 ? -3.348 -13.651 5.891 1.00 65.00 112 SER A C 1
ATOM 931 O O . SER A 1 112 ? -3.528 -12.898 6.852 1.00 65.00 112 SER A O 1
ATOM 933 N N . THR A 1 113 ? -4.370 -14.293 5.325 1.00 65.31 113 THR A N 1
ATOM 934 C CA . THR A 1 113 ? -5.724 -14.266 5.905 1.00 65.31 113 THR A CA 1
ATOM 935 C C . THR A 1 113 ? -5.711 -14.693 7.373 1.00 65.31 113 THR A C 1
ATOM 937 O O . THR A 1 113 ? -6.567 -14.264 8.139 1.00 65.31 113 THR A O 1
ATOM 940 N N . ALA A 1 114 ? -4.733 -15.516 7.767 1.00 70.56 114 ALA A N 1
ATOM 941 C CA . ALA A 1 114 ? -4.497 -15.902 9.151 1.00 70.56 114 ALA A CA 1
ATOM 942 C C . ALA A 1 114 ? -4.088 -14.710 10.033 1.00 70.56 114 ALA A C 1
ATOM 944 O O . ALA A 1 114 ? -4.693 -14.525 11.083 1.00 70.56 114 ALA A O 1
ATOM 945 N N . ASP A 1 115 ? -3.157 -13.865 9.583 1.00 69.25 115 ASP A N 1
ATOM 946 C CA . ASP A 1 115 ? -2.700 -12.687 10.336 1.00 69.25 115 ASP A CA 1
ATOM 947 C C . ASP A 1 115 ? -3.818 -11.644 10.458 1.00 69.25 115 ASP A C 1
ATOM 949 O O . ASP A 1 115 ? -4.009 -11.018 11.502 1.00 69.25 115 ASP A O 1
ATOM 953 N N . TYR A 1 116 ? -4.629 -11.500 9.403 1.00 68.19 116 TYR A N 1
ATOM 954 C CA . TYR A 1 116 ? -5.833 -10.675 9.458 1.00 68.19 116 TYR A CA 1
ATOM 955 C C . TYR A 1 116 ? -6.838 -11.211 10.488 1.00 68.19 116 TYR A C 1
ATOM 957 O O . TYR A 1 116 ? -7.325 -10.442 11.318 1.00 68.19 116 TYR A O 1
ATOM 965 N N . LEU A 1 117 ? -7.112 -12.521 10.484 1.00 75.12 117 LEU A N 1
ATOM 966 C CA . LEU A 1 117 ? -7.998 -13.157 11.464 1.00 75.12 117 LEU A CA 1
ATOM 967 C C . LEU A 1 117 ? -7.460 -13.027 12.893 1.00 75.12 117 LEU A C 1
ATOM 969 O O . LEU A 1 117 ? -8.237 -12.743 13.800 1.00 75.12 117 LEU A O 1
ATOM 973 N N . GLU A 1 118 ? -6.153 -13.174 13.098 1.00 79.19 118 GLU A N 1
ATOM 974 C CA . GLU A 1 118 ? -5.512 -13.005 14.403 1.00 79.19 118 GLU A CA 1
ATOM 975 C C . GLU A 1 118 ? -5.628 -11.560 14.902 1.00 79.19 118 GLU A C 1
ATOM 977 O O . GLU A 1 118 ? -6.012 -11.327 16.048 1.00 79.19 118 GLU A O 1
ATOM 982 N N . SER A 1 119 ? -5.402 -10.576 14.026 1.00 73.06 119 SER A N 1
ATOM 983 C CA . SER A 1 119 ? -5.596 -9.164 14.371 1.00 73.06 119 SER A CA 1
ATOM 984 C C . SER A 1 119 ? -7.050 -8.855 14.747 1.00 73.06 119 SER A C 1
ATOM 986 O O . SER A 1 119 ? -7.311 -8.092 15.678 1.00 73.06 119 SER A O 1
ATOM 988 N N . LEU A 1 120 ? -8.008 -9.489 14.064 1.00 75.31 120 LEU A N 1
ATOM 989 C CA . LEU A 1 120 ? -9.434 -9.308 14.305 1.00 75.31 120 LEU A CA 1
ATOM 990 C C . LEU A 1 120 ? -9.873 -9.978 15.614 1.00 75.31 120 LEU A C 1
ATOM 992 O O . LEU A 1 120 ? -10.663 -9.396 16.355 1.00 75.31 120 LEU A O 1
ATOM 996 N N . LEU A 1 121 ? -9.317 -11.151 15.931 1.00 81.56 121 LEU A N 1
ATOM 997 C CA . LEU A 1 121 ? -9.514 -11.832 17.213 1.00 81.56 121 LEU A CA 1
ATOM 998 C C . LEU A 1 121 ? -8.952 -11.013 18.377 1.00 81.56 121 LEU A C 1
ATOM 1000 O O . LEU A 1 121 ? -9.662 -10.812 19.360 1.00 81.56 121 LEU A O 1
ATOM 1004 N N . ARG A 1 122 ? -7.734 -10.472 18.244 1.00 79.50 122 ARG A N 1
ATOM 1005 C CA . ARG A 1 122 ? -7.129 -9.622 19.279 1.00 79.50 122 ARG A CA 1
ATOM 1006 C C . ARG A 1 122 ? -7.977 -8.383 19.555 1.00 79.50 122 ARG A C 1
ATOM 1008 O O . ARG A 1 122 ? -8.258 -8.065 20.704 1.00 79.50 122 ARG A O 1
ATOM 1015 N N . HIS A 1 123 ? -8.455 -7.714 18.506 1.00 74.00 123 HIS A N 1
ATOM 1016 C CA . HIS A 1 123 ? -9.328 -6.550 18.672 1.00 74.00 123 HIS A CA 1
ATOM 1017 C C . HIS A 1 123 ? -10.702 -6.909 19.263 1.00 74.00 123 HIS A C 1
ATOM 1019 O O . HIS A 1 123 ? -11.287 -6.091 19.972 1.00 74.00 123 HIS A O 1
ATOM 1025 N N . ALA A 1 124 ? -11.231 -8.106 18.988 1.00 75.50 124 ALA A N 1
ATOM 1026 C CA . ALA A 1 124 ? -12.468 -8.582 19.606 1.00 75.50 124 ALA A CA 1
ATOM 1027 C C . ALA A 1 124 ? -12.290 -8.871 21.108 1.00 75.50 124 ALA A C 1
ATOM 1029 O O . ALA A 1 124 ? -13.188 -8.574 21.894 1.00 75.50 124 ALA A O 1
ATOM 1030 N N . GLU A 1 125 ? -11.133 -9.400 21.511 1.00 80.25 125 GLU A N 1
ATOM 1031 C CA . GLU A 1 125 ? -10.776 -9.608 22.918 1.00 80.25 125 GLU A CA 1
ATOM 1032 C C . GLU A 1 125 ? -10.637 -8.273 23.665 1.00 80.25 125 GLU A C 1
ATOM 1034 O O . GLU A 1 125 ? -11.262 -8.084 24.707 1.00 80.25 125 GLU A O 1
ATOM 1039 N N . GLU A 1 126 ? -9.921 -7.306 23.084 1.00 77.50 126 GLU A N 1
ATOM 1040 C CA . GLU A 1 126 ? -9.800 -5.943 23.623 1.00 77.50 126 GLU A CA 1
ATOM 1041 C C . GLU A 1 126 ? -11.177 -5.268 23.787 1.00 77.50 126 GLU A C 1
ATOM 1043 O O . GLU A 1 126 ? -11.440 -4.617 24.798 1.00 77.50 126 GLU A O 1
ATOM 1048 N N . PHE A 1 127 ? -12.090 -5.460 22.826 1.00 74.94 127 PHE A N 1
ATOM 1049 C CA . PHE A 1 127 ? -13.466 -4.960 22.921 1.00 74.94 127 PHE A CA 1
ATOM 1050 C C . PHE A 1 127 ? -14.247 -5.617 24.070 1.00 74.94 127 PHE A C 1
ATOM 1052 O O . PHE A 1 127 ? -14.991 -4.941 24.781 1.00 74.94 127 PHE A O 1
AT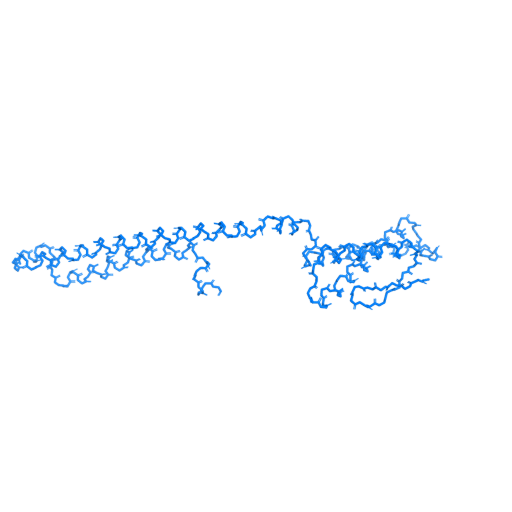OM 1059 N N . GLY A 1 128 ? -14.085 -6.930 24.258 1.00 75.62 128 GLY A N 1
ATOM 1060 C CA . GLY A 1 128 ? -14.703 -7.662 25.364 1.00 75.62 128 GLY A CA 1
ATOM 1061 C C . GLY A 1 128 ? -14.264 -7.124 26.726 1.00 75.62 128 GLY A C 1
ATOM 1062 O O . GLY A 1 128 ? -15.114 -6.808 27.554 1.00 75.62 128 GLY A O 1
ATOM 1063 N N . ILE A 1 129 ? -12.954 -6.932 26.911 1.00 76.88 129 ILE A N 1
ATOM 1064 C CA . ILE A 1 129 ? -12.369 -6.400 28.152 1.00 76.88 129 ILE A CA 1
ATOM 1065 C C . ILE A 1 129 ? -12.942 -5.016 28.478 1.00 76.88 129 ILE A C 1
ATOM 1067 O O . ILE A 1 129 ? -13.381 -4.779 29.601 1.00 76.88 129 ILE A O 1
ATOM 1071 N N . HIS A 1 130 ? -13.013 -4.118 27.494 1.00 77.62 130 HIS A N 1
ATOM 1072 C CA . HIS A 1 130 ? -13.565 -2.780 27.711 1.00 77.62 130 HIS A CA 1
ATOM 1073 C C . HIS A 1 130 ? -15.048 -2.790 28.088 1.00 77.62 130 HIS A C 1
ATOM 1075 O O . HIS A 1 130 ? -15.469 -2.046 28.972 1.00 77.62 130 HIS A O 1
ATOM 1081 N N . ARG A 1 131 ? -15.845 -3.666 27.469 1.00 74.50 131 ARG A N 1
ATOM 1082 C CA . ARG A 1 131 ? -17.260 -3.802 27.824 1.00 74.50 131 ARG A CA 1
ATOM 1083 C C . ARG A 1 131 ? -17.444 -4.311 29.254 1.00 74.50 131 ARG A C 1
ATOM 1085 O O . ARG A 1 131 ? -18.360 -3.867 29.944 1.00 74.50 131 ARG A O 1
ATOM 1092 N N . ASP A 1 132 ? -16.579 -5.212 29.706 1.00 79.19 132 ASP A N 1
ATOM 1093 C CA . ASP A 1 132 ? -16.592 -5.683 31.091 1.00 79.19 132 ASP A CA 1
ATOM 1094 C C . ASP A 1 132 ? -16.202 -4.561 32.072 1.00 79.19 132 ASP A C 1
ATOM 1096 O O . ASP A 1 132 ? -16.835 -4.417 33.122 1.00 79.19 132 ASP A O 1
ATOM 1100 N N . GLU A 1 133 ? -15.231 -3.712 31.717 1.00 78.38 133 GLU A N 1
ATOM 1101 C CA . GLU A 1 133 ? -14.853 -2.521 32.496 1.00 78.38 133 GLU A CA 1
ATOM 1102 C C . GLU A 1 133 ? -16.004 -1.504 32.603 1.00 78.38 133 GLU A C 1
ATOM 1104 O O . GLU A 1 133 ? -16.312 -1.033 33.705 1.00 78.38 133 GLU A O 1
ATOM 1109 N N . GLU A 1 134 ? -16.689 -1.207 31.493 1.00 76.56 134 GLU A N 1
ATOM 1110 C CA . GLU A 1 134 ? -17.877 -0.340 31.465 1.00 76.56 134 GLU A CA 1
ATOM 1111 C C . GLU A 1 134 ? -18.996 -0.888 32.357 1.00 76.56 134 GLU A C 1
ATOM 1113 O O . GLU A 1 134 ? -19.573 -0.153 33.165 1.00 76.56 134 GLU A O 1
ATOM 1118 N N . ILE A 1 135 ? -19.294 -2.189 32.251 1.00 74.75 135 ILE A N 1
ATOM 1119 C CA . ILE A 1 135 ? -20.337 -2.847 33.050 1.00 74.75 135 ILE A CA 1
ATOM 1120 C C . ILE A 1 135 ? -19.971 -2.831 34.537 1.00 74.75 135 ILE A C 1
ATOM 1122 O O . ILE A 1 135 ? -20.839 -2.566 35.378 1.00 74.75 135 ILE A O 1
ATOM 1126 N N . SER A 1 136 ? -18.705 -3.086 34.878 1.00 80.69 136 SER A N 1
ATOM 1127 C CA . SER A 1 136 ? -18.237 -3.041 36.264 1.00 80.69 136 SER A CA 1
ATOM 1128 C C . SER A 1 136 ? -18.415 -1.642 36.847 1.00 80.69 136 SER A C 1
ATOM 1130 O O . SER A 1 136 ? -19.060 -1.488 37.887 1.00 80.69 136 SER A O 1
ATOM 1132 N N . LYS A 1 137 ? -17.935 -0.605 36.150 1.00 78.69 137 LYS A N 1
ATOM 1133 C CA . LYS A 1 137 ? -18.031 0.772 36.646 1.00 78.69 137 LYS A CA 1
ATOM 1134 C C . LYS A 1 137 ? -19.478 1.269 36.707 1.00 78.69 137 LYS A C 1
ATOM 1136 O O . LYS A 1 137 ? -19.849 1.933 37.673 1.00 78.69 137 LYS A O 1
ATOM 1141 N N . ALA A 1 138 ? -20.317 0.908 35.734 1.00 73.06 138 ALA A N 1
ATOM 1142 C CA . ALA A 1 138 ? -21.751 1.197 35.778 1.00 73.06 138 ALA A CA 1
ATOM 1143 C C . ALA A 1 138 ? -22.422 0.559 37.002 1.00 73.06 138 ALA A C 1
ATOM 1145 O O . ALA A 1 138 ? -23.257 1.184 37.658 1.00 73.06 138 ALA A O 1
ATOM 1146 N N . THR A 1 139 ? -22.042 -0.678 37.331 1.00 80.12 139 THR A N 1
ATOM 1147 C CA . THR A 1 139 ? -22.565 -1.397 38.499 1.00 80.12 139 THR A CA 1
ATOM 1148 C C . THR A 1 139 ? -22.143 -0.725 39.804 1.00 80.12 139 THR A C 1
ATOM 1150 O O . THR A 1 139 ? -22.972 -0.585 40.707 1.00 80.12 139 THR A O 1
ATOM 1153 N N . ASP A 1 140 ? -20.891 -0.276 39.900 1.00 81.00 140 ASP A N 1
ATOM 1154 C CA . ASP A 1 140 ? -20.377 0.437 41.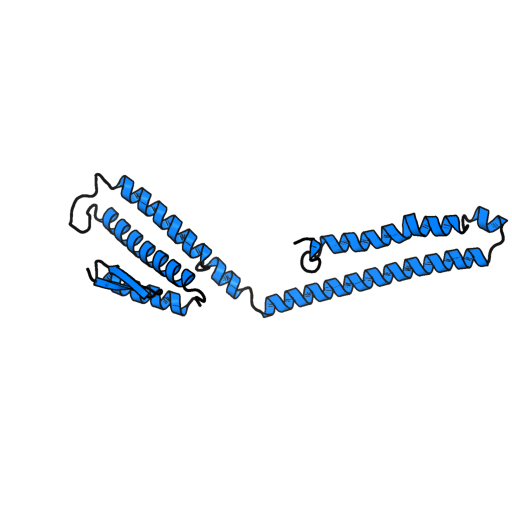073 1.00 81.00 140 ASP A CA 1
ATOM 1155 C C . ASP A 1 140 ? -21.113 1.767 41.284 1.00 81.00 140 ASP A C 1
ATOM 1157 O O . ASP A 1 140 ? -21.662 2.001 42.363 1.00 81.00 140 ASP A O 1
ATOM 1161 N N . LEU A 1 141 ? -21.239 2.582 40.230 1.00 78.81 141 LEU A N 1
ATOM 1162 C CA . LEU A 1 141 ? -21.971 3.852 40.281 1.00 78.81 141 LEU A CA 1
ATOM 1163 C C . LEU A 1 141 ? -23.445 3.643 40.664 1.00 78.81 141 LEU A C 1
ATOM 1165 O O . LEU A 1 141 ? -23.982 4.369 41.499 1.00 78.81 141 LEU A O 1
ATOM 1169 N N . LEU A 1 142 ? -24.108 2.616 40.121 1.00 76.50 142 LEU A N 1
ATOM 1170 C CA . LEU A 1 142 ? -25.493 2.287 40.484 1.00 76.50 142 LEU A CA 1
ATOM 1171 C C . LEU A 1 142 ? -25.634 1.856 41.949 1.00 76.50 142 LEU A C 1
ATOM 1173 O O . LEU A 1 142 ? -26.604 2.232 42.614 1.00 76.50 142 LEU A O 1
ATOM 1177 N N . ARG A 1 143 ? -24.681 1.084 42.481 1.00 77.81 143 ARG A N 1
ATOM 1178 C CA . ARG A 1 143 ? -24.676 0.700 43.901 1.00 77.81 143 ARG A CA 1
ATOM 1179 C C . ARG A 1 143 ? -24.478 1.903 44.816 1.00 77.81 143 ARG A C 1
ATOM 1181 O O . ARG A 1 143 ? -25.121 1.965 45.867 1.00 77.81 143 ARG A O 1
ATOM 1188 N N . GLU A 1 144 ? -23.643 2.861 44.429 1.00 78.56 144 GLU A N 1
ATOM 1189 C CA . GLU A 1 144 ? -23.465 4.111 45.173 1.00 78.56 144 GLU A CA 1
ATOM 1190 C C . GLU A 1 144 ? -24.756 4.936 45.199 1.00 78.56 144 GLU A C 1
ATOM 1192 O O . GLU A 1 144 ? -25.177 5.366 46.277 1.00 78.56 144 GLU A O 1
ATOM 1197 N N . VAL A 1 145 ? -25.472 5.039 44.072 1.00 79.19 145 VAL A N 1
ATOM 1198 C CA . VAL A 1 145 ? -26.799 5.684 44.021 1.00 79.19 145 VAL A CA 1
ATOM 1199 C C . VAL A 1 145 ? -27.789 4.985 44.948 1.00 79.19 145 VAL A C 1
ATOM 1201 O O . VAL A 1 145 ? -28.447 5.641 45.756 1.00 79.19 145 VAL A O 1
ATOM 1204 N N . PHE A 1 146 ? -27.894 3.654 44.889 1.00 75.94 146 PHE A N 1
ATOM 1205 C CA . PHE A 1 146 ? -28.790 2.914 45.784 1.00 75.94 146 PHE A CA 1
ATOM 1206 C C . PHE A 1 146 ? -28.423 3.090 47.257 1.00 75.94 146 PHE A C 1
ATOM 1208 O O . PHE A 1 146 ? -29.312 3.120 48.109 1.00 75.94 146 PHE A O 1
ATOM 1215 N N . THR A 1 147 ? -27.139 3.250 47.564 1.00 77.50 147 THR A N 1
ATOM 1216 C CA . THR A 1 147 ? -26.676 3.520 48.927 1.00 77.50 147 THR A CA 1
ATOM 1217 C C . THR A 1 147 ? -27.096 4.918 49.377 1.00 77.50 147 THR A C 1
ATOM 1219 O O . THR A 1 147 ? -27.661 5.048 50.462 1.00 77.50 147 THR A O 1
ATOM 1222 N N . GLN A 1 148 ? -26.917 5.944 48.540 1.00 76.31 148 GLN A N 1
ATOM 1223 C CA . GLN A 1 148 ? -27.342 7.318 48.835 1.00 76.31 148 GLN A CA 1
ATOM 1224 C C . GLN A 1 148 ? -28.867 7.433 48.990 1.00 76.31 148 GLN A C 1
ATOM 1226 O O . GLN A 1 148 ? -29.350 8.003 49.966 1.00 76.31 148 GLN A O 1
ATOM 1231 N N . VAL A 1 149 ? -29.640 6.818 48.090 1.00 74.62 149 VAL A N 1
ATOM 1232 C CA . VAL A 1 149 ? -31.113 6.785 48.167 1.00 74.62 149 VAL A CA 1
ATOM 1233 C C . VAL A 1 149 ? -31.587 5.971 49.374 1.00 74.62 149 VAL A C 1
ATOM 1235 O O . VAL A 1 149 ? -32.518 6.361 50.077 1.00 74.62 149 VAL A O 1
ATOM 1238 N N . GLY A 1 150 ? -30.931 4.848 49.665 1.00 72.31 150 GLY A N 1
ATOM 1239 C CA . GLY A 1 150 ? -31.229 4.042 50.843 1.00 72.31 150 GLY A CA 1
ATOM 1240 C C . GLY A 1 150 ? -30.893 4.755 52.154 1.00 72.31 150 GLY A C 1
ATOM 1241 O O . GLY A 1 150 ? -31.562 4.514 53.156 1.00 72.31 150 GLY A O 1
ATOM 1242 N N . LEU A 1 151 ? -29.867 5.608 52.175 1.00 75.62 151 LEU A N 1
ATOM 1243 C CA . LEU A 1 151 ? -29.560 6.474 53.315 1.00 75.62 151 LEU A CA 1
ATOM 1244 C C . LEU A 1 151 ? -30.628 7.556 53.462 1.00 75.62 151 LEU A C 1
ATOM 1246 O O . LEU A 1 151 ? -31.187 7.669 54.545 1.00 75.62 151 LEU A O 1
ATOM 1250 N N . TYR A 1 152 ? -31.004 8.238 52.374 1.00 74.12 152 TYR A N 1
ATOM 1251 C CA . TYR A 1 152 ? -32.083 9.233 52.372 1.00 74.12 152 TYR A CA 1
ATOM 1252 C C . TYR A 1 152 ? -33.376 8.707 53.008 1.00 74.12 152 TYR A C 1
ATOM 1254 O O . TYR A 1 152 ? -33.973 9.368 53.851 1.00 74.12 152 TYR A O 1
ATOM 1262 N N . LEU A 1 153 ? -33.796 7.492 52.644 1.00 73.50 153 LEU A N 1
ATOM 1263 C CA . LEU A 1 153 ? -35.032 6.888 53.153 1.00 73.50 153 LEU A CA 1
ATOM 1264 C C . LEU A 1 153 ? -34.966 6.466 54.631 1.00 73.50 153 LEU A C 1
ATOM 1266 O O . LEU A 1 153 ? -36.012 6.191 55.215 1.00 73.50 153 LEU A O 1
ATOM 1270 N N . ARG A 1 154 ? -33.769 6.372 55.226 1.00 75.81 154 ARG A N 1
ATOM 1271 C CA . ARG A 1 154 ? -33.551 5.833 56.581 1.00 75.81 154 ARG A CA 1
ATOM 1272 C C . ARG A 1 154 ? -33.123 6.867 57.620 1.00 75.81 154 ARG A C 1
ATOM 1274 O O . ARG A 1 154 ? -33.169 6.537 58.798 1.00 75.81 154 ARG A O 1
ATOM 1281 N N . THR A 1 155 ? -32.714 8.064 57.209 1.00 73.75 155 THR A N 1
ATOM 1282 C CA . THR A 1 155 ? -32.328 9.156 58.117 1.00 73.75 155 THR A CA 1
ATOM 1283 C C . THR A 1 155 ? -33.403 10.231 58.228 1.00 73.75 155 THR A C 1
ATOM 1285 O O . THR A 1 155 ? -34.207 10.422 57.306 1.00 73.75 155 THR A O 1
ATOM 1288 N N . ASP A 1 156 ? -33.389 10.939 59.357 1.00 71.69 156 ASP A N 1
ATOM 1289 C CA . ASP A 1 156 ? -34.285 12.058 59.663 1.00 71.69 156 ASP A CA 1
ATOM 1290 C C . ASP A 1 156 ? -33.822 13.372 59.005 1.00 71.69 156 ASP A C 1
ATOM 1292 O O . ASP A 1 156 ? -32.707 13.490 58.497 1.00 71.69 156 ASP A O 1
ATOM 1296 N N . GLU A 1 157 ? -34.688 14.386 58.984 1.00 65.50 157 GLU A N 1
ATOM 1297 C CA . GLU A 1 157 ? -34.498 15.624 58.208 1.00 65.50 157 GLU A CA 1
ATOM 1298 C C . GLU A 1 157 ? -33.271 16.454 58.645 1.00 65.50 157 GLU A C 1
ATOM 1300 O O . GLU A 1 157 ? -32.566 17.011 57.801 1.00 65.50 157 GLU A O 1
ATOM 1305 N N . GLU A 1 158 ? -32.935 16.447 59.940 1.00 59.69 158 GLU A N 1
ATOM 1306 C CA . GLU A 1 158 ? -31.713 17.077 60.469 1.00 59.69 158 GLU A CA 1
ATOM 1307 C C . GLU A 1 158 ? -30.437 16.303 60.085 1.00 59.69 158 GLU A C 1
ATOM 1309 O O . GLU A 1 158 ? -29.409 16.900 59.755 1.00 59.69 158 GLU A O 1
ATOM 1314 N N . GLU A 1 159 ? -30.503 14.969 60.047 1.00 58.72 159 GLU A N 1
ATOM 1315 C CA . GLU A 1 159 ? -29.384 14.117 59.628 1.00 58.72 159 GLU A CA 1
ATOM 1316 C C . GLU A 1 159 ? -29.153 14.185 58.112 1.00 58.72 159 GLU A C 1
ATOM 1318 O O . GLU A 1 159 ? -28.006 14.177 57.660 1.00 58.72 159 GLU A O 1
ATOM 1323 N N . ARG A 1 160 ? -30.218 14.335 57.313 1.00 61.09 160 ARG A N 1
ATOM 1324 C CA . ARG A 1 160 ? -30.136 14.550 55.855 1.00 61.09 160 ARG A CA 1
ATOM 1325 C C . ARG A 1 160 ? -29.423 15.853 55.505 1.00 61.09 160 ARG A C 1
ATOM 1327 O O . ARG A 1 160 ? -28.600 15.864 54.586 1.00 61.09 160 ARG A O 1
ATOM 1334 N N . ALA A 1 161 ? -29.686 16.920 56.261 1.00 61.69 161 ALA A N 1
ATOM 1335 C CA . ALA A 1 161 ? -29.012 18.206 56.102 1.00 61.69 161 ALA A CA 1
ATOM 1336 C C . ALA A 1 161 ? -27.521 18.130 56.483 1.00 61.69 161 ALA A C 1
ATOM 1338 O O . ALA A 1 161 ? -26.678 18.707 55.794 1.00 61.69 161 ALA A O 1
ATOM 1339 N N . HIS A 1 162 ? -27.179 17.375 57.532 1.00 62.09 162 HIS A N 1
ATOM 1340 C CA . HIS A 1 162 ? -25.790 17.185 57.959 1.00 62.09 162 HIS A CA 1
ATOM 1341 C C . HIS A 1 162 ? -24.976 16.287 57.018 1.00 62.09 162 HIS A C 1
ATOM 1343 O O . HIS A 1 162 ? -23.801 16.562 56.767 1.00 62.09 162 HIS A O 1
ATOM 1349 N N . LEU A 1 163 ? -25.594 15.233 56.481 1.00 63.88 163 LEU A N 1
ATOM 1350 C CA . LEU A 1 163 ? -24.948 14.278 55.577 1.00 63.88 163 LEU A CA 1
ATOM 1351 C C . LEU A 1 163 ? -24.946 14.738 54.110 1.00 63.88 163 LEU A C 1
ATOM 1353 O O . LEU A 1 163 ? -24.307 14.086 53.287 1.00 63.88 163 LEU A O 1
ATOM 1357 N N . LYS A 1 164 ? -25.61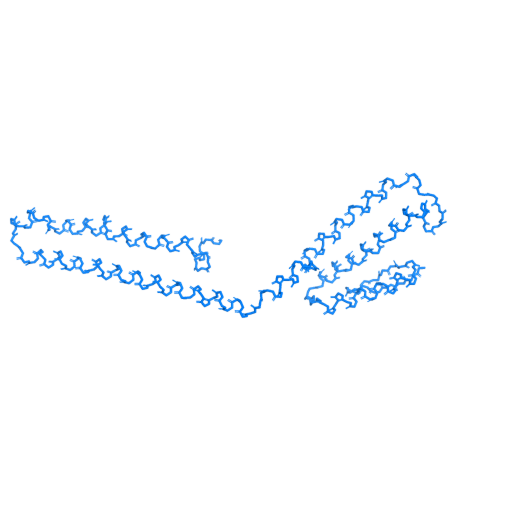9 15.855 53.785 1.00 66.19 164 LYS A N 1
ATOM 1358 C CA . LYS A 1 164 ? -25.816 16.354 52.409 1.00 66.19 164 LYS A CA 1
ATOM 1359 C C . LYS A 1 164 ? -26.432 15.293 51.493 1.00 66.19 164 LYS A C 1
ATOM 1361 O O . LYS A 1 164 ? -25.981 15.072 50.373 1.00 66.19 164 LYS A O 1
ATOM 1366 N N . ILE A 1 165 ? -27.442 14.596 52.003 1.00 66.94 165 ILE A N 1
ATOM 1367 C CA . ILE A 1 165 ? -28.187 13.570 51.264 1.00 66.94 165 ILE A CA 1
ATOM 1368 C C . ILE A 1 165 ? -29.582 14.126 50.998 1.00 66.94 165 ILE A C 1
ATOM 1370 O O . ILE A 1 165 ? -30.590 13.523 51.344 1.00 66.94 165 ILE A O 1
ATOM 1374 N N . ASN A 1 166 ? -29.659 15.330 50.438 1.00 72.19 166 ASN A N 1
ATOM 1375 C CA . ASN A 1 166 ? -30.918 15.833 49.909 1.00 72.19 166 ASN A CA 1
ATOM 1376 C C . ASN A 1 166 ? -31.104 15.339 48.467 1.00 72.19 166 ASN A C 1
ATOM 1378 O O . ASN A 1 166 ? -30.119 15.046 47.785 1.00 72.19 166 ASN A O 1
ATOM 1382 N N . PRO A 1 167 ? -32.344 15.279 47.955 1.00 68.56 167 PRO A N 1
ATOM 1383 C CA . PRO A 1 167 ? -32.601 14.875 46.573 1.00 68.56 167 PRO A CA 1
ATOM 1384 C C . PRO A 1 167 ? -31.807 15.707 45.555 1.00 68.56 167 PRO A C 1
ATOM 1386 O O . PRO A 1 167 ? -31.331 15.179 44.555 1.00 68.56 167 PRO A O 1
ATOM 1389 N N . GLU A 1 168 ? -31.603 16.994 45.843 1.00 72.75 168 GLU A N 1
ATOM 1390 C CA . GLU A 1 168 ? -30.783 17.891 45.024 1.00 72.75 168 GLU A CA 1
ATOM 1391 C C . GLU A 1 168 ? -29.294 17.518 45.035 1.00 72.75 168 GLU A C 1
ATOM 1393 O O . GLU A 1 168 ? -28.632 17.637 44.009 1.00 72.75 168 GLU A O 1
ATOM 1398 N N . ASP A 1 169 ? -28.765 17.018 46.154 1.00 69.69 169 ASP A N 1
ATOM 1399 C CA . ASP A 1 169 ? -27.367 16.592 46.269 1.00 69.69 169 ASP A CA 1
ATOM 1400 C C . ASP A 1 169 ? -27.111 15.269 45.540 1.00 69.69 169 ASP A C 1
ATOM 1402 O O . ASP A 1 169 ? -26.090 15.129 44.868 1.00 69.69 169 ASP A O 1
ATOM 1406 N N . ILE A 1 170 ? -28.070 14.339 45.585 1.00 70.75 170 ILE A N 1
ATOM 1407 C CA . ILE A 1 170 ? -28.019 13.081 44.820 1.00 70.75 170 ILE A CA 1
ATOM 1408 C C . ILE A 1 170 ? -28.076 13.378 43.313 1.00 70.75 170 ILE A C 1
ATOM 1410 O O . ILE A 1 170 ? -27.305 12.822 42.530 1.00 70.75 170 ILE A O 1
ATOM 1414 N N . MET A 1 171 ? -28.949 14.301 42.894 1.00 68.94 171 MET A N 1
ATOM 1415 C CA . MET A 1 171 ? -29.026 14.749 41.498 1.00 68.94 171 MET A CA 1
ATOM 1416 C C . MET A 1 171 ? -27.750 15.465 41.047 1.00 68.94 171 MET A C 1
ATOM 1418 O O . MET 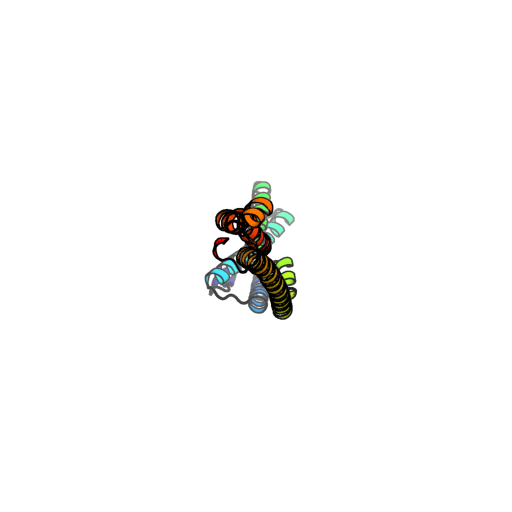A 1 171 ? -27.279 15.243 39.931 1.00 68.94 171 MET A O 1
ATOM 1422 N N . ARG A 1 172 ? -27.160 16.292 41.914 1.00 74.62 172 ARG A N 1
ATOM 1423 C CA . ARG A 1 172 ? -25.879 16.957 41.655 1.00 74.62 172 ARG A CA 1
ATOM 1424 C C . ARG A 1 172 ? -24.755 15.940 41.485 1.00 74.62 172 ARG A C 1
ATOM 1426 O O . ARG A 1 172 ? -24.008 16.026 40.520 1.00 74.62 172 ARG A O 1
ATOM 1433 N N . TRP A 1 173 ? -24.690 14.933 42.354 1.00 76.75 173 TRP A N 1
ATOM 1434 C CA . TRP A 1 173 ? -23.706 13.856 42.269 1.00 76.75 173 TRP A CA 1
ATOM 1435 C C . TRP A 1 173 ? -23.847 13.036 40.974 1.00 76.75 173 TRP A C 1
ATOM 1437 O O . TRP A 1 173 ? -22.850 12.745 40.312 1.00 76.75 173 TRP A O 1
ATOM 1447 N N . LEU A 1 174 ? -25.077 12.742 40.538 1.00 72.38 174 LEU A N 1
ATOM 1448 C CA . LEU A 1 174 ? -25.326 12.071 39.254 1.00 72.38 174 LEU A CA 1
ATOM 1449 C C . LEU A 1 174 ? -24.811 12.878 38.050 1.00 72.38 174 LEU A C 1
ATOM 1451 O O . LEU A 1 174 ? -24.285 12.303 37.096 1.00 72.38 174 LEU A O 1
ATOM 1455 N N . ILE A 1 175 ? -24.956 14.205 38.084 1.00 72.25 175 ILE A N 1
ATOM 1456 C CA . ILE A 1 175 ? -24.557 15.095 36.985 1.00 72.25 175 ILE A CA 1
ATOM 1457 C C . ILE A 1 175 ? -23.051 15.391 37.007 1.00 72.25 175 ILE A C 1
ATOM 1459 O O . ILE A 1 175 ? -22.433 15.437 35.946 1.00 72.25 175 ILE A O 1
ATOM 1463 N N . GLU A 1 176 ? -22.467 15.605 38.185 1.00 75.81 176 GLU A N 1
ATOM 1464 C CA . GLU A 1 176 ? -21.079 16.061 38.345 1.00 75.81 176 GLU A CA 1
ATOM 1465 C C . GLU A 1 176 ? -20.068 14.918 38.479 1.00 75.81 176 GLU A C 1
ATOM 1467 O O . GLU A 1 176 ? -18.902 15.110 38.147 1.00 75.81 176 GLU A O 1
ATOM 1472 N N . VAL A 1 177 ? -20.490 13.741 38.952 1.00 72.38 177 VAL A N 1
ATOM 1473 C CA . VAL A 1 177 ? -19.581 12.621 39.250 1.00 72.38 177 VAL A CA 1
ATOM 1474 C C . VAL A 1 177 ? -19.908 11.406 38.392 1.00 72.38 177 VAL A C 1
ATOM 1476 O O . VAL A 1 177 ? -19.065 10.965 37.615 1.00 72.38 177 VAL A O 1
ATOM 1479 N N . ALA A 1 178 ? -21.144 10.900 38.448 1.00 72.12 178 ALA A N 1
ATOM 1480 C CA . ALA A 1 178 ? -21.483 9.654 37.757 1.00 72.12 178 ALA A CA 1
ATOM 1481 C C . ALA A 1 178 ? -21.401 9.781 36.227 1.00 72.12 178 ALA A C 1
ATOM 1483 O O . ALA A 1 178 ? -20.820 8.924 35.561 1.00 72.12 178 ALA A O 1
ATOM 1484 N N . LYS A 1 179 ? -21.953 10.862 35.661 1.00 73.44 179 LYS A N 1
ATOM 1485 C CA . LYS A 1 179 ? -21.929 11.084 34.211 1.00 73.44 179 LYS A CA 1
ATOM 1486 C C . LYS A 1 179 ? -20.508 11.320 33.665 1.00 73.44 179 LYS A C 1
ATOM 1488 O O . LYS A 1 179 ? -20.151 10.638 32.710 1.00 73.44 179 LYS A O 1
ATOM 1493 N N . PRO A 1 180 ? -19.668 12.201 34.243 1.00 77.88 180 PRO A N 1
ATOM 1494 C CA . PRO A 1 180 ? -18.319 12.424 33.723 1.00 77.88 180 PRO A CA 1
ATOM 1495 C C . PRO A 1 180 ? -17.395 11.214 33.871 1.00 77.88 180 PRO A C 1
ATOM 1497 O O . PRO A 1 180 ? -16.560 10.995 32.999 1.00 77.88 180 PRO A O 1
ATOM 1500 N N . GLU A 1 181 ? -17.534 10.419 34.937 1.00 75.62 181 GLU A N 1
ATOM 1501 C CA . GLU A 1 181 ? -16.747 9.188 35.094 1.00 75.62 181 GLU A CA 1
ATOM 1502 C C . GLU A 1 181 ? -17.120 8.128 34.054 1.00 75.62 181 GLU A C 1
ATOM 1504 O O . GLU A 1 181 ? -16.235 7.454 33.528 1.00 75.62 181 GLU A O 1
ATOM 1509 N N . PHE A 1 182 ? -18.406 8.012 33.719 1.00 71.88 182 PHE A N 1
ATOM 1510 C CA . PHE A 1 182 ? -18.867 7.115 32.662 1.00 71.88 182 PHE A CA 1
ATOM 1511 C C . PHE A 1 182 ? -18.421 7.606 31.273 1.00 71.88 182 PHE A C 1
ATOM 1513 O O . PHE A 1 182 ? -17.815 6.856 30.511 1.00 71.88 182 PHE A O 1
ATOM 1520 N N . ASP A 1 183 ? -18.605 8.900 30.987 1.00 74.19 183 ASP A N 1
ATOM 1521 C CA . ASP A 1 183 ? -18.192 9.525 29.723 1.00 74.19 183 ASP A CA 1
ATOM 1522 C C . ASP A 1 183 ? -16.658 9.480 29.519 1.00 74.19 183 ASP A C 1
ATOM 1524 O O . ASP A 1 183 ? -16.177 9.451 28.384 1.00 74.19 183 ASP A O 1
ATOM 1528 N N . ALA A 1 184 ? -15.862 9.465 30.597 1.00 75.38 184 ALA A N 1
ATOM 1529 C CA . ALA A 1 184 ? -14.402 9.361 30.527 1.00 75.38 184 ALA A CA 1
ATOM 1530 C C . ALA A 1 184 ? -13.917 7.976 30.067 1.00 75.38 184 ALA A C 1
ATOM 1532 O O . ALA A 1 184 ? -12.918 7.900 29.345 1.00 75.38 184 ALA A O 1
ATOM 1533 N N . ILE A 1 185 ? -14.618 6.904 30.451 1.00 70.12 185 ILE A N 1
ATOM 1534 C CA . ILE A 1 185 ? -14.324 5.532 30.006 1.00 70.12 185 ILE A CA 1
ATOM 1535 C C . ILE A 1 185 ? -14.632 5.408 28.514 1.00 70.12 185 ILE A C 1
ATOM 1537 O O . ILE A 1 185 ? -13.758 5.022 27.733 1.00 70.12 185 ILE A O 1
ATOM 1541 N N . ASP A 1 186 ? -15.804 5.896 28.107 1.00 68.62 186 ASP A N 1
ATOM 1542 C CA . ASP A 1 186 ? -16.208 6.013 26.706 1.00 68.62 186 ASP A CA 1
ATOM 1543 C C . ASP A 1 186 ? -15.167 6.804 25.888 1.00 68.62 186 ASP A C 1
ATOM 1545 O O . ASP A 1 186 ? -14.728 6.387 24.814 1.00 68.62 186 ASP A O 1
ATOM 1549 N N . ALA A 1 187 ? -14.713 7.954 26.395 1.00 70.75 187 ALA A N 1
ATOM 1550 C CA . ALA A 1 187 ? -13.742 8.803 25.706 1.00 70.75 187 ALA A CA 1
ATOM 1551 C C . ALA A 1 187 ? -12.340 8.175 25.609 1.00 70.75 187 ALA A C 1
ATOM 1553 O O . ALA A 1 187 ? -11.640 8.392 24.612 1.00 70.75 187 ALA A O 1
ATOM 1554 N N . ALA A 1 188 ? -11.913 7.414 26.620 1.00 69.62 188 ALA A N 1
ATOM 1555 C CA . ALA A 1 188 ? -10.658 6.666 26.586 1.00 69.62 188 ALA A CA 1
ATOM 1556 C C . ALA A 1 188 ? -10.717 5.546 25.538 1.00 69.62 188 ALA A C 1
ATOM 1558 O O . ALA A 1 188 ? -9.786 5.396 24.744 1.00 69.62 188 ALA A O 1
ATOM 1559 N N . PHE A 1 189 ? -11.847 4.844 25.464 1.00 67.94 189 PHE A N 1
ATOM 1560 C CA . PHE A 1 189 ? -12.086 3.794 24.482 1.00 67.94 189 PHE A CA 1
ATOM 1561 C C . PHE A 1 189 ? -12.124 4.334 23.040 1.00 67.94 189 PHE A C 1
ATOM 1563 O O . PHE A 1 189 ? -11.463 3.796 22.145 1.00 67.94 189 PHE A O 1
ATOM 1570 N N . ARG A 1 190 ? -12.777 5.485 22.814 1.00 67.12 190 ARG A N 1
ATOM 1571 C CA . ARG A 1 190 ? -12.837 6.144 21.492 1.00 67.12 190 ARG A CA 1
ATOM 1572 C C . ARG A 1 190 ? -11.473 6.530 20.914 1.00 67.12 190 ARG A C 1
ATOM 1574 O O . ARG A 1 190 ? -11.332 6.594 19.695 1.00 67.12 190 ARG A O 1
ATOM 1581 N N . LYS A 1 191 ? -10.459 6.789 21.749 1.00 66.81 191 LYS A N 1
ATOM 1582 C CA . LYS A 1 191 ? -9.096 7.105 21.276 1.00 66.81 191 LYS A CA 1
ATOM 1583 C C . LYS A 1 191 ? -8.363 5.886 20.716 1.00 66.81 191 LYS A C 1
ATOM 1585 O O . LYS A 1 191 ? -7.526 6.051 19.831 1.00 66.81 191 LYS A O 1
ATOM 1590 N N . ASN A 1 192 ? -8.686 4.689 21.202 1.00 63.12 192 ASN A N 1
ATOM 1591 C CA . ASN A 1 192 ? -7.973 3.462 20.854 1.00 63.12 192 ASN A CA 1
ATOM 1592 C C . ASN A 1 192 ? -8.579 2.732 19.645 1.00 63.12 192 ASN A C 1
ATOM 1594 O O . ASN A 1 192 ? -7.891 1.929 19.018 1.00 63.12 192 ASN A O 1
ATOM 1598 N N . GLN A 1 193 ? -9.824 3.032 19.254 1.00 58.94 193 GLN A N 1
ATOM 1599 C CA . GLN A 1 193 ? -10.510 2.291 18.191 1.00 58.94 193 GLN A CA 1
ATOM 1600 C C . GLN A 1 193 ? -10.992 3.159 17.019 1.00 58.94 193 GLN A C 1
ATOM 1602 O O . GLN A 1 193 ? -12.123 3.635 16.977 1.00 58.94 193 GLN A O 1
ATOM 1607 N N . ARG A 1 194 ? -10.152 3.254 15.979 1.00 56.88 194 ARG A N 1
ATOM 1608 C CA . ARG A 1 194 ? -10.523 3.798 14.654 1.00 56.88 194 ARG A CA 1
ATOM 1609 C C . ARG A 1 194 ? -11.323 2.826 13.775 1.00 56.88 194 ARG A C 1
ATOM 1611 O O . ARG A 1 194 ? -11.971 3.262 12.836 1.00 56.88 194 ARG A O 1
ATOM 1618 N N . LEU A 1 195 ? -11.270 1.522 14.056 1.00 57.53 195 LEU A N 1
ATOM 1619 C CA . LEU A 1 195 ? -11.910 0.483 13.233 1.00 57.53 195 LEU A CA 1
ATOM 1620 C C . LEU A 1 195 ? -13.428 0.364 13.452 1.00 57.53 195 LEU A C 1
ATOM 1622 O O . LEU A 1 195 ? -14.141 -0.045 12.540 1.00 57.53 195 LEU A O 1
ATOM 1626 N N . TRP A 1 196 ? -13.921 0.725 14.639 1.00 56.75 196 TRP A N 1
ATOM 1627 C CA . TRP A 1 196 ? -15.311 0.482 15.049 1.00 56.75 196 TRP A CA 1
ATOM 1628 C C . TRP A 1 196 ? -16.179 1.748 15.053 1.00 56.75 196 TRP A C 1
ATOM 1630 O O . TRP A 1 196 ? -17.403 1.660 14.973 1.00 56.75 196 TRP A O 1
ATOM 1640 N N . ILE A 1 197 ? -15.559 2.932 15.087 1.00 57.44 197 ILE A N 1
ATOM 1641 C CA . ILE A 1 197 ? -16.252 4.224 15.077 1.00 57.44 197 ILE A CA 1
ATOM 1642 C C . ILE A 1 197 ? -16.256 4.764 13.649 1.00 57.44 197 ILE A C 1
ATOM 1644 O O . ILE A 1 197 ? -15.264 5.308 13.170 1.00 57.44 197 ILE A O 1
ATOM 1648 N N . ARG A 1 198 ? -17.399 4.623 12.970 1.00 52.94 198 ARG A N 1
ATOM 1649 C CA . ARG A 1 198 ? -17.595 5.089 11.586 1.00 52.94 198 ARG A CA 1
ATOM 1650 C C . ARG A 1 198 ? -17.561 6.613 11.426 1.00 52.94 198 ARG A C 1
ATOM 1652 O O . ARG A 1 198 ? -17.346 7.079 10.318 1.00 52.94 198 ARG A O 1
ATOM 1659 N N . ASP A 1 199 ? -17.723 7.366 12.512 1.00 52.22 199 ASP A N 1
ATOM 1660 C CA . ASP A 1 199 ? -17.771 8.837 12.495 1.00 52.22 199 ASP A CA 1
ATOM 1661 C C . ASP A 1 199 ? -16.382 9.510 12.479 1.00 52.22 199 ASP A C 1
ATOM 1663 O O . ASP A 1 199 ? -16.288 10.734 12.417 1.00 52.22 199 ASP A O 1
ATOM 1667 N N . LEU A 1 200 ? -15.296 8.730 12.565 1.00 47.34 200 LEU A N 1
ATOM 1668 C CA . LEU A 1 200 ? -13.906 9.216 12.527 1.00 47.34 200 LEU A CA 1
ATOM 1669 C C . LEU A 1 200 ? -13.194 8.935 11.190 1.00 47.34 200 LEU A C 1
ATOM 1671 O O . LEU A 1 200 ? -11.982 9.158 11.099 1.00 47.34 200 LEU A O 1
ATOM 1675 N N . ALA A 1 201 ? -13.926 8.424 10.193 1.00 39.19 201 ALA A N 1
ATOM 1676 C CA . ALA A 1 201 ? -13.442 8.167 8.837 1.00 39.19 201 ALA A CA 1
ATOM 1677 C C . ALA A 1 201 ? -13.692 9.362 7.907 1.00 39.19 201 ALA A C 1
ATOM 1679 O O . ALA A 1 201 ? -14.803 9.935 7.962 1.00 39.19 201 ALA A O 1
#

Foldseek 3Di:
DDWDAAQLRDIDDDDDPVLNVVLVVQRVVCVVVDDDPDSVLSVLVSLLSVLVRLLVQLVVCLVLCAHPVRHGCVVCNVVSVVVSVVSVVVSVVSCVVSLVDPVSVVVVVVPDVVVVVVVVVVVVVVVVVLVVVLVVLLVVLVVVLVVLVVVVVVDDPVVCVVVVSDPVSSVVCCVPPVVVVSVVSVVVVVVVDPPPDPVND

pLDDT: mean 75.47, std 9.13, range [39.19, 88.31]

Secondary structure (DSSP, 8-state):
-EEEE-TTS-EEEESSHHHHHHHHHHHHHHHHH----SHHHHHHHHHHHHHHHHHHHHHHHHHHTB-TTS-B-TTTHHHHHHHHHHHHHHHHHHHHHTT-SHHHHHHHHH--HHHHHHHHHHHHHHHHHHHHHHHHHHHHHHHHHHHHHHHHTTS-HHHHHHHT--HHHHHHHIIIIIHHHHHHHHHHHHHH-TTT-GGG-

Organism: NCBI:txid412755

Sequence (201 aa):
MKDVVGASGAIFEVLNDAEHQYWNKAREKYLDQYKFENVSDLQDMDRVLVGEILSFRWGSWLVKEADYDGRSIEDIEDKLKRQKLDLDKETRILKEKMGLNRAHRQDSEQQSTADYLESLLRHAEEFGIHRDEEISKATDLLREVFTQVGLYLRTDEEERAHLKINPEDIMRWLIEVAKPEFDAIDAAFRKNQRLWIRDLA

Radius of gyration: 35.4 Å; chains: 1; bounding box: 63×34×98 Å